Protein AF-A0A524PI05-F1 (afdb_monomer_lite)

pLDDT: mean 85.49, std 14.47, range [32.44, 98.88]

Structure (mmCIF, N/CA/C/O backbone):
data_AF-A0A524PI05-F1
#
_entry.id   AF-A0A524PI05-F1
#
loop_
_atom_site.group_PDB
_atom_site.id
_atom_site.type_symbol
_atom_site.label_atom_id
_atom_site.label_alt_id
_atom_site.label_comp_id
_atom_site.label_asym_id
_atom_site.label_entity_id
_atom_site.label_seq_id
_atom_site.pdbx_PDB_ins_code
_atom_site.Cartn_x
_atom_site.Cartn_y
_atom_site.Cartn_z
_atom_site.occupancy
_atom_site.B_iso_or_equiv
_atom_site.auth_seq_id
_atom_site.auth_comp_id
_atom_site.auth_asym_id
_atom_site.auth_atom_id
_atom_site.pdbx_PDB_model_num
ATOM 1 N N . MET A 1 1 ? 6.070 -2.371 4.273 1.00 50.12 1 MET A N 1
ATOM 2 C CA . MET A 1 1 ? 4.637 -2.627 4.504 1.00 50.12 1 MET A CA 1
ATOM 3 C C . MET A 1 1 ? 4.055 -1.307 4.942 1.00 50.12 1 MET A C 1
ATOM 5 O O . MET A 1 1 ? 4.577 -0.746 5.896 1.00 50.12 1 MET A O 1
ATOM 9 N N . GLU A 1 2 ? 3.115 -0.767 4.178 1.00 60.81 2 GLU A N 1
ATOM 10 C CA . GLU A 1 2 ? 2.420 0.457 4.579 1.00 60.81 2 GLU A CA 1
ATOM 11 C C . GLU A 1 2 ? 1.494 0.130 5.750 1.00 60.81 2 GLU A C 1
ATOM 13 O O . GLU A 1 2 ? 0.897 -0.950 5.799 1.00 60.81 2 GLU A O 1
ATOM 18 N N . HIS A 1 3 ? 1.434 1.023 6.730 1.00 80.81 3 HIS A N 1
ATOM 19 C CA . HIS A 1 3 ? 0.560 0.843 7.882 1.00 80.81 3 HIS A CA 1
ATOM 20 C C . HIS A 1 3 ? -0.864 1.190 7.448 1.00 80.81 3 HIS A C 1
ATOM 22 O O . HIS A 1 3 ? -1.139 2.334 7.127 1.00 80.81 3 HIS A O 1
ATOM 28 N N . GLN A 1 4 ? -1.770 0.217 7.375 1.00 87.75 4 GLN A N 1
ATOM 29 C CA . GLN A 1 4 ? -3.164 0.524 7.050 1.00 87.75 4 GLN A CA 1
ATOM 30 C C . GLN A 1 4 ? -3.921 0.934 8.312 1.00 87.75 4 GLN A C 1
ATOM 32 O O . GLN A 1 4 ? -3.864 0.239 9.332 1.00 87.75 4 GLN A O 1
ATOM 37 N N . ILE A 1 5 ? -4.659 2.030 8.205 1.00 93.00 5 ILE A N 1
ATOM 38 C CA . ILE A 1 5 ? -5.608 2.499 9.205 1.00 93.00 5 ILE A CA 1
ATOM 39 C C . ILE A 1 5 ? -6.964 2.570 8.516 1.00 93.00 5 ILE A C 1
ATOM 41 O O . ILE A 1 5 ? -7.071 3.163 7.445 1.00 93.00 5 ILE A O 1
ATOM 45 N N . ILE A 1 6 ? -7.988 1.962 9.110 1.00 95.44 6 ILE A N 1
ATOM 46 C CA . ILE A 1 6 ? -9.363 2.202 8.686 1.00 95.44 6 ILE A CA 1
ATOM 47 C C . ILE A 1 6 ? -9.918 3.327 9.554 1.00 95.44 6 ILE A C 1
ATOM 49 O O . ILE A 1 6 ? -10.059 3.172 10.771 1.00 95.44 6 ILE A O 1
ATOM 53 N N . LEU A 1 7 ? -10.180 4.464 8.920 1.00 96.19 7 LEU A N 1
ATOM 54 C CA . LEU A 1 7 ? -10.853 5.595 9.530 1.00 96.19 7 LEU A CA 1
ATOM 55 C C . LEU A 1 7 ? -12.364 5.375 9.375 1.00 96.19 7 LEU A C 1
ATOM 57 O O . LEU A 1 7 ? -12.874 5.265 8.260 1.00 96.19 7 LEU A O 1
ATOM 61 N N . LEU A 1 8 ? -13.055 5.223 10.503 1.00 95.38 8 LEU A N 1
ATOM 62 C CA . LEU A 1 8 ? -14.475 4.891 10.561 1.00 95.38 8 LEU A CA 1
ATOM 63 C C . LEU A 1 8 ? -15.313 6.137 10.897 1.00 95.38 8 LEU A C 1
ATOM 65 O O . LEU A 1 8 ? -14.883 6.951 11.717 1.00 95.38 8 LEU A O 1
ATOM 69 N N . PRO A 1 9 ? -16.531 6.267 10.343 1.00 93.00 9 PRO A N 1
ATOM 70 C CA . PRO A 1 9 ? -17.437 7.361 10.675 1.00 93.00 9 PRO A CA 1
ATOM 71 C C . PRO A 1 9 ? -17.746 7.445 12.172 1.00 93.00 9 PRO A C 1
ATOM 73 O O . PRO A 1 9 ? -17.959 6.426 12.835 1.00 93.00 9 PRO A O 1
ATOM 76 N N . ARG A 1 10 ? -17.864 8.675 12.691 1.00 86.06 10 ARG A N 1
ATOM 77 C CA . ARG A 1 10 ? -18.206 8.912 14.107 1.00 86.06 10 ARG A CA 1
ATOM 78 C C . ARG A 1 10 ? -19.642 8.470 14.424 1.00 86.06 10 ARG A C 1
ATOM 80 O O . ARG A 1 10 ? -19.927 7.886 15.471 1.00 86.06 10 ARG A O 1
ATOM 87 N N . LYS A 1 11 ? -20.579 8.717 13.503 1.00 84.06 11 LYS A N 1
ATOM 88 C CA . LYS A 1 11 ? -21.984 8.307 13.650 1.00 84.06 11 LYS A CA 1
ATOM 89 C C . LYS A 1 11 ? -22.136 6.805 13.395 1.00 84.06 11 LYS A C 1
ATOM 91 O O . LYS A 1 11 ? -21.772 6.315 12.332 1.00 84.06 11 LYS A O 1
ATOM 96 N N . GLY A 1 12 ? -22.732 6.090 14.352 1.00 80.81 12 GLY A N 1
ATOM 97 C CA . GLY A 1 12 ? -22.924 4.638 14.240 1.00 80.81 12 GLY A CA 1
ATOM 98 C C . GLY A 1 12 ? -21.610 3.853 14.292 1.00 80.81 12 GLY A C 1
ATOM 99 O O . GLY A 1 12 ? -21.540 2.755 13.757 1.00 80.81 12 GLY 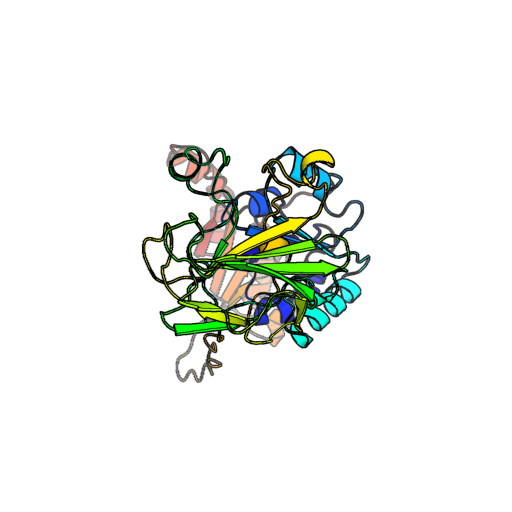A O 1
ATOM 100 N N . TYR A 1 13 ? -20.561 4.406 14.916 1.00 84.44 13 TYR A N 1
ATOM 101 C CA . TYR A 1 13 ? -19.197 3.857 14.933 1.00 84.44 13 TYR A CA 1
ATOM 102 C C . TYR A 1 13 ? -19.125 2.331 15.133 1.00 84.44 13 TYR A C 1
ATOM 104 O O . TYR A 1 13 ? -18.415 1.635 14.413 1.00 84.44 13 TYR A O 1
ATOM 112 N N . TRP A 1 14 ? -19.906 1.774 16.065 1.00 82.25 14 TRP A N 1
ATOM 113 C CA . TRP A 1 14 ? -19.884 0.334 16.348 1.00 82.25 14 TRP A CA 1
ATOM 114 C C . TRP A 1 14 ? -20.465 -0.545 15.237 1.00 82.25 14 TRP A C 1
ATOM 116 O O . TRP A 1 14 ? -20.073 -1.708 15.136 1.00 82.25 14 TRP A O 1
ATOM 126 N N . ASP A 1 15 ? -21.365 -0.020 14.407 1.00 84.69 15 ASP A N 1
ATOM 127 C CA . ASP A 1 15 ? -21.837 -0.714 13.207 1.00 84.69 15 ASP A CA 1
ATOM 128 C C . ASP A 1 15 ? -20.700 -0.826 12.184 1.00 84.69 15 ASP A C 1
ATOM 130 O O . ASP A 1 15 ? -20.438 -1.910 11.667 1.00 84.69 15 ASP A O 1
ATOM 134 N N . TRP A 1 16 ? -19.930 0.249 11.998 1.00 91.38 16 TRP A N 1
ATOM 135 C CA . TRP A 1 16 ? -18.745 0.275 11.133 1.00 91.38 16 TRP A CA 1
ATOM 136 C C . TRP A 1 16 ? -17.608 -0.620 11.641 1.00 91.38 16 TRP A C 1
ATOM 138 O O . TRP A 1 16 ? -16.957 -1.316 10.857 1.00 91.38 16 TRP A O 1
ATOM 148 N N . VAL A 1 17 ? -17.392 -0.667 12.961 1.00 85.62 17 VAL A N 1
ATOM 149 C CA . VAL A 1 17 ? -16.437 -1.602 13.581 1.00 85.62 17 VAL A CA 1
ATOM 150 C C . VAL A 1 17 ? -16.848 -3.048 13.300 1.00 85.62 17 VAL A C 1
ATOM 152 O O . VAL A 1 17 ? -16.004 -3.857 12.915 1.00 85.62 17 VAL A O 1
ATOM 155 N N . ARG A 1 18 ? -18.140 -3.383 13.452 1.00 85.12 18 ARG A N 1
ATOM 156 C CA . ARG A 1 18 ? -18.658 -4.724 13.134 1.00 85.12 18 ARG A CA 1
ATOM 157 C C . ARG A 1 18 ? -18.491 -5.061 11.655 1.00 85.12 18 ARG A C 1
ATOM 159 O O . ARG A 1 18 ? -17.994 -6.144 11.357 1.00 85.12 18 ARG A O 1
ATOM 166 N N . ALA A 1 19 ? -18.826 -4.127 10.766 1.00 90.88 19 ALA A N 1
ATOM 167 C CA . ALA A 1 19 ? -18.658 -4.272 9.322 1.00 90.88 19 ALA A CA 1
ATOM 168 C C . ALA A 1 19 ? -17.198 -4.538 8.912 1.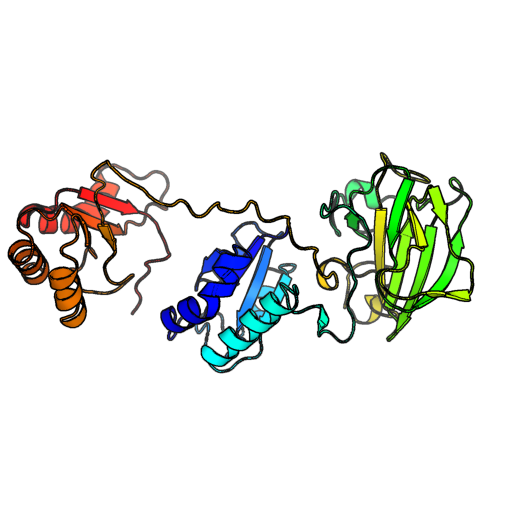00 90.88 19 ALA A C 1
ATOM 170 O O . ALA A 1 19 ? -16.939 -5.244 7.945 1.00 90.88 19 ALA A O 1
ATOM 171 N N . SER A 1 20 ? -16.230 -4.024 9.678 1.00 91.50 20 SER A N 1
ATOM 172 C CA . SER A 1 20 ? -14.798 -4.171 9.383 1.00 91.50 20 SER A CA 1
ATOM 173 C C . SER A 1 20 ? -14.167 -5.449 9.947 1.00 91.50 20 SER A C 1
ATOM 175 O O . SER A 1 20 ? -12.999 -5.722 9.670 1.00 91.50 20 SER A O 1
ATOM 177 N N . ARG A 1 21 ? -14.885 -6.220 10.775 1.00 83.88 21 ARG A N 1
ATOM 178 C CA . ARG A 1 21 ? -14.304 -7.258 11.644 1.00 83.88 21 ARG A CA 1
ATOM 179 C C . ARG A 1 21 ? -13.478 -8.300 10.892 1.00 83.88 21 ARG A C 1
ATOM 181 O O . ARG A 1 21 ? -12.327 -8.526 11.260 1.00 83.88 21 ARG A O 1
ATOM 188 N N . GLU A 1 22 ? -14.051 -8.947 9.881 1.00 82.62 22 GLU A N 1
ATOM 189 C CA . GLU A 1 22 ? -13.379 -10.050 9.176 1.00 82.62 22 GLU A CA 1
ATOM 190 C C . GLU A 1 22 ? -12.143 -9.552 8.420 1.00 82.62 22 GLU A C 1
ATOM 192 O O . GLU A 1 22 ? -11.066 -10.140 8.513 1.00 82.62 22 GLU A O 1
ATOM 197 N N . TYR A 1 23 ? -12.255 -8.390 7.778 1.00 87.69 23 TYR A N 1
ATOM 198 C CA . TYR A 1 23 ? -11.135 -7.720 7.127 1.00 87.69 23 TYR A CA 1
ATOM 199 C C . TYR A 1 23 ? -10.026 -7.342 8.120 1.00 87.69 23 TYR A C 1
ATOM 201 O O . TYR A 1 23 ? -8.842 -7.555 7.842 1.00 87.69 23 TYR A O 1
ATOM 209 N N . VAL A 1 24 ? -10.388 -6.828 9.304 1.00 84.75 24 VAL A N 1
ATOM 210 C CA . VAL A 1 24 ? -9.432 -6.504 10.374 1.00 84.75 24 VAL A CA 1
ATOM 211 C C . VAL A 1 24 ? -8.700 -7.758 10.845 1.00 84.75 24 VAL A C 1
ATOM 213 O O . VAL A 1 24 ? -7.475 -7.754 10.945 1.00 84.75 24 VAL A O 1
ATOM 216 N N . MET A 1 25 ? -9.426 -8.851 11.081 1.00 75.56 25 MET A N 1
ATOM 217 C CA . MET A 1 25 ? -8.842 -10.133 11.483 1.00 75.56 25 MET A CA 1
ATOM 218 C C . MET A 1 25 ? -7.927 -10.722 10.404 1.00 75.56 25 MET A C 1
ATOM 220 O O . MET A 1 25 ? -6.919 -11.347 10.731 1.00 75.56 25 MET A O 1
ATOM 224 N N . HIS A 1 26 ? -8.257 -10.509 9.129 1.00 78.00 26 HIS A N 1
ATOM 225 C CA . HIS A 1 26 ? -7.496 -11.039 8.006 1.00 78.00 26 HIS A CA 1
ATOM 226 C C . HIS A 1 26 ? -6.213 -10.235 7.717 1.00 78.00 26 HIS A C 1
ATOM 228 O O . HIS A 1 26 ? -5.138 -10.818 7.563 1.00 78.00 26 HIS A O 1
ATOM 234 N N . TYR A 1 27 ? -6.299 -8.900 7.656 1.00 76.12 27 TYR A N 1
ATOM 235 C CA . TYR A 1 27 ? -5.195 -8.024 7.230 1.00 76.12 27 TYR A CA 1
ATOM 236 C C . TYR A 1 27 ? -4.495 -7.255 8.363 1.00 76.12 27 TYR A C 1
ATOM 238 O O . TYR A 1 27 ? -3.456 -6.623 8.122 1.00 76.12 27 TYR A O 1
ATOM 246 N N . GLY A 1 28 ? -5.050 -7.278 9.576 1.00 78.19 28 GLY A N 1
ATOM 247 C CA . GLY A 1 28 ? -4.543 -6.583 10.762 1.00 78.19 28 GLY A CA 1
ATOM 248 C C . GLY A 1 28 ? -4.398 -5.051 10.684 1.00 78.19 28 GLY A C 1
ATOM 249 O O . GLY A 1 28 ? -3.439 -4.549 11.271 1.00 78.19 28 GLY A O 1
ATOM 250 N N . PRO A 1 29 ? -5.222 -4.279 9.941 1.00 85.50 29 PRO A N 1
ATOM 251 C CA . PRO A 1 29 ? -5.218 -2.819 10.045 1.00 85.50 29 PRO A CA 1
ATOM 252 C C . PRO A 1 29 ? -5.649 -2.342 11.441 1.00 85.50 29 PRO A C 1
ATOM 254 O O . PRO A 1 29 ? -6.402 -3.019 12.140 1.00 85.50 29 PRO A O 1
ATOM 257 N N . ASN A 1 30 ? -5.222 -1.134 11.808 1.00 87.88 30 ASN A N 1
ATOM 258 C CA . ASN A 1 30 ? -5.756 -0.442 12.982 1.00 87.88 30 ASN A CA 1
ATOM 259 C C . ASN A 1 30 ? -7.078 0.257 12.638 1.00 87.88 30 ASN A C 1
ATOM 261 O O . ASN A 1 30 ? -7.290 0.637 11.488 1.00 87.88 30 ASN A O 1
ATOM 265 N N . LEU A 1 31 ? -7.935 0.470 13.638 1.00 91.50 31 LEU A N 1
ATOM 266 C CA . LEU A 1 31 ? -9.178 1.236 13.512 1.00 91.50 31 LEU A CA 1
ATOM 267 C C . LEU A 1 31 ? -9.078 2.533 14.318 1.00 91.50 31 LEU A C 1
ATOM 269 O O . LEU A 1 31 ? -8.520 2.534 15.414 1.00 91.50 31 LEU A O 1
ATOM 273 N N . THR A 1 32 ? -9.645 3.617 13.801 1.00 91.44 32 THR A N 1
ATOM 274 C CA . THR A 1 32 ? -9.897 4.845 14.567 1.00 91.44 32 THR A CA 1
ATOM 275 C C . THR A 1 32 ? -11.075 5.602 13.959 1.00 91.44 32 THR A C 1
ATOM 277 O O . THR A 1 32 ? -11.396 5.402 12.794 1.00 91.44 32 THR A O 1
ATOM 280 N N . GLN A 1 33 ? -11.718 6.472 14.732 1.00 91.94 33 GLN A N 1
ATOM 281 C CA . GLN A 1 33 ? -12.693 7.454 14.232 1.00 91.94 33 GLN A CA 1
ATOM 282 C C . GLN A 1 33 ? -12.129 8.880 14.173 1.00 91.94 33 GLN A C 1
ATOM 284 O O . GLN A 1 33 ? -12.838 9.801 13.781 1.00 91.94 33 GLN A O 1
ATOM 289 N N . ASP A 1 34 ? -10.878 9.064 14.607 1.00 90.88 34 ASP A N 1
ATOM 290 C CA . ASP A 1 34 ? -10.208 10.360 14.686 1.00 90.88 34 ASP A CA 1
ATOM 291 C C . ASP A 1 34 ? -9.238 10.544 13.502 1.00 90.88 34 ASP A C 1
ATOM 293 O O . ASP A 1 34 ? -8.193 9.871 13.455 1.00 90.88 34 ASP A O 1
ATOM 297 N N . PRO A 1 35 ? -9.537 11.462 12.562 1.00 91.88 35 PRO A N 1
ATOM 298 C CA . PRO A 1 35 ? -8.653 11.792 11.447 1.00 91.88 35 PRO A CA 1
ATOM 299 C C . PRO A 1 35 ? -7.262 12.257 11.884 1.00 91.88 35 PRO A C 1
ATOM 301 O O . PRO A 1 35 ? -6.274 11.919 11.230 1.00 91.88 35 PRO A O 1
ATOM 304 N N . GLY A 1 36 ? -7.145 12.955 13.020 1.00 88.88 36 GLY A N 1
ATOM 305 C CA . GLY A 1 36 ? -5.858 13.419 13.545 1.00 88.88 36 GLY A CA 1
ATOM 306 C C . GLY A 1 36 ? -4.966 12.283 14.058 1.00 88.88 36 GLY A C 1
ATOM 307 O O . GLY A 1 36 ? -3.738 12.331 13.958 1.00 88.88 36 GLY A O 1
ATOM 308 N N . THR A 1 37 ? -5.552 11.227 14.617 1.00 86.25 37 THR A N 1
ATOM 309 C CA . THR A 1 37 ? -4.828 9.999 14.977 1.00 86.25 37 THR A CA 1
ATOM 310 C C . THR A 1 37 ? -4.429 9.228 13.724 1.00 86.25 37 THR A C 1
ATOM 312 O O . THR A 1 37 ? -3.276 8.801 13.612 1.00 86.25 37 THR A O 1
ATOM 315 N N . ALA A 1 38 ? -5.346 9.097 12.761 1.00 88.38 38 ALA A N 1
ATOM 316 C CA . ALA A 1 38 ? -5.073 8.458 11.477 1.00 88.38 38 ALA A CA 1
ATOM 317 C C . ALA A 1 38 ? -3.914 9.148 10.728 1.00 88.38 38 ALA A C 1
ATOM 319 O O . ALA A 1 38 ? -3.029 8.482 10.184 1.00 88.38 38 ALA A O 1
ATOM 320 N N . SER A 1 39 ? -3.852 10.482 10.769 1.00 84.50 39 SER A N 1
ATOM 321 C CA . SER A 1 39 ? -2.816 11.253 10.081 1.00 84.50 39 SER A CA 1
ATOM 322 C C . SER A 1 39 ? -1.431 11.172 10.723 1.00 84.50 39 SER A C 1
ATOM 324 O O . SER A 1 39 ? -0.430 11.269 10.015 1.00 84.50 39 SER A O 1
ATOM 326 N N . ARG A 1 40 ? -1.344 10.971 12.044 1.00 83.88 40 ARG A N 1
ATOM 327 C CA . ARG A 1 40 ? -0.068 10.939 12.786 1.00 83.88 40 ARG A CA 1
ATOM 328 C C . ARG A 1 40 ? 0.516 9.538 12.929 1.00 83.88 40 ARG A C 1
ATOM 330 O O . ARG A 1 40 ? 1.738 9.382 12.972 1.00 83.88 40 ARG A O 1
ATOM 337 N N . TYR A 1 41 ? -0.328 8.513 13.020 1.00 74.44 41 TYR A N 1
ATOM 338 C CA . TYR A 1 41 ? 0.140 7.157 13.274 1.00 74.44 41 TYR A CA 1
ATOM 339 C C . TYR A 1 41 ? 0.927 6.606 12.078 1.00 74.44 41 TYR A C 1
ATOM 341 O O . TYR A 1 41 ? 0.376 6.359 11.009 1.00 74.44 41 TYR A O 1
ATOM 349 N N . MET A 1 42 ? 2.228 6.379 12.287 1.00 67.56 42 MET A N 1
ATOM 350 C CA . MET A 1 42 ? 3.159 5.850 11.279 1.00 67.56 42 MET A CA 1
ATOM 351 C C . MET A 1 42 ? 3.262 6.718 10.012 1.00 67.56 42 MET A C 1
ATOM 353 O O . MET A 1 42 ? 3.564 6.219 8.923 1.00 67.56 42 MET A O 1
ATOM 357 N N . ALA A 1 43 ? 3.044 8.026 10.168 1.00 68.38 43 ALA A N 1
ATOM 358 C CA . ALA A 1 43 ? 3.168 9.006 9.101 1.00 68.38 43 ALA A CA 1
ATOM 359 C C . ALA A 1 43 ? 4.585 9.092 8.513 1.00 68.38 43 ALA A C 1
ATOM 361 O O . ALA A 1 43 ? 5.558 8.939 9.256 1.00 68.38 43 ALA A O 1
ATOM 362 N N . PRO A 1 44 ? 4.742 9.359 7.199 1.00 65.00 44 PRO A N 1
ATOM 363 C CA . PRO A 1 44 ? 3.725 9.418 6.134 1.00 65.00 44 PRO A CA 1
ATOM 364 C C . PRO A 1 44 ? 3.525 8.055 5.433 1.00 65.00 44 PRO A C 1
ATOM 366 O O . PRO A 1 44 ? 3.162 7.980 4.265 1.00 65.00 44 PRO A O 1
ATOM 369 N N . ALA A 1 45 ? 3.879 6.950 6.094 1.00 68.12 45 ALA A N 1
ATOM 370 C CA . ALA A 1 45 ? 3.942 5.622 5.488 1.00 68.12 45 ALA A CA 1
ATOM 371 C C . ALA A 1 45 ? 2.623 4.837 5.579 1.00 68.12 45 ALA A C 1
ATOM 373 O O . ALA A 1 45 ? 2.633 3.615 5.378 1.00 68.12 45 ALA A O 1
ATOM 374 N N . GLN A 1 46 ? 1.531 5.497 5.953 1.00 82.06 46 GLN A N 1
ATOM 375 C CA . GLN A 1 46 ? 0.238 4.880 6.180 1.00 82.06 46 GLN A CA 1
ATOM 376 C C . GLN A 1 46 ? -0.704 5.015 4.980 1.00 82.06 46 GLN A C 1
ATOM 378 O O . GLN A 1 46 ? -0.594 5.935 4.172 1.00 82.06 46 GLN A O 1
ATOM 383 N N . VAL A 1 47 ? -1.654 4.085 4.900 1.00 87.00 47 VAL A N 1
ATOM 384 C CA . VAL A 1 47 ? -2.806 4.154 3.995 1.00 87.00 47 VAL A CA 1
ATOM 385 C C . VAL A 1 47 ? -4.055 4.316 4.837 1.00 87.00 47 VAL A C 1
ATOM 387 O O . VAL A 1 47 ? -4.295 3.490 5.722 1.00 87.00 47 VAL A O 1
ATOM 390 N N . ILE A 1 48 ? -4.839 5.352 4.555 1.00 92.50 48 ILE A N 1
ATOM 391 C CA . ILE A 1 48 ? -6.111 5.597 5.232 1.00 92.50 48 ILE A CA 1
ATOM 392 C C . ILE A 1 48 ? -7.237 5.063 4.356 1.00 92.50 48 ILE A C 1
ATOM 394 O O . ILE A 1 48 ? -7.534 5.632 3.308 1.00 92.50 48 ILE A O 1
ATOM 398 N N . THR A 1 49 ? -7.850 3.966 4.789 1.00 94.38 49 THR A N 1
ATOM 399 C CA . THR A 1 49 ? -9.065 3.416 4.179 1.00 94.38 49 THR A CA 1
ATOM 400 C C . THR A 1 49 ? -10.276 3.975 4.909 1.00 94.38 49 THR A C 1
ATOM 402 O O . THR A 1 49 ? -10.317 3.924 6.134 1.00 94.38 49 THR A O 1
ATOM 405 N N . PHE A 1 50 ? -11.265 4.502 4.199 1.00 95.44 50 PHE A N 1
ATOM 406 C CA . PHE A 1 50 ? -12.460 5.066 4.833 1.00 95.44 50 PHE A CA 1
ATOM 407 C C . PHE A 1 50 ? -13.664 5.003 3.898 1.00 95.44 50 PHE A C 1
ATOM 409 O O . PHE A 1 50 ? -13.495 5.073 2.679 1.00 95.44 50 PHE A O 1
ATOM 416 N N . PRO A 1 51 ? -14.885 4.884 4.438 1.00 95.06 51 PRO A N 1
ATOM 417 C CA . PRO A 1 51 ? -16.087 5.035 3.640 1.00 95.06 51 PRO A CA 1
ATOM 418 C C . PRO A 1 51 ? -16.323 6.515 3.295 1.00 95.06 51 PRO A C 1
ATOM 420 O O . PRO A 1 51 ? -16.222 7.392 4.157 1.00 95.06 51 PRO A O 1
ATOM 423 N N . VAL A 1 52 ? -16.648 6.792 2.035 1.00 91.75 52 VAL A N 1
ATOM 424 C CA . VAL A 1 52 ? -16.962 8.136 1.534 1.00 91.75 52 VAL A CA 1
ATOM 425 C C . VAL A 1 52 ? -18.424 8.439 1.829 1.00 91.75 52 VAL A C 1
ATOM 427 O O . VAL A 1 52 ? -19.323 7.967 1.136 1.00 91.75 52 VAL A O 1
ATOM 430 N N . LEU A 1 53 ? -18.650 9.225 2.879 1.00 89.69 53 LEU A N 1
ATOM 431 C CA . LEU A 1 53 ? -19.973 9.525 3.420 1.00 89.69 53 LEU A CA 1
ATOM 432 C C . LEU A 1 53 ? -20.087 11.004 3.795 1.00 89.69 53 LEU A C 1
ATOM 434 O O . LEU A 1 53 ? -19.313 11.477 4.635 1.00 89.69 53 LEU A O 1
ATOM 438 N N . PRO A 1 54 ? -21.089 11.728 3.266 1.00 86.06 54 PRO A N 1
ATOM 439 C CA . PRO A 1 54 ? -21.355 13.097 3.682 1.00 86.06 54 PRO A CA 1
ATOM 440 C C . PRO A 1 54 ? -21.601 13.190 5.192 1.00 86.06 54 PRO A C 1
ATOM 442 O O . PRO A 1 54 ? -22.437 12.474 5.746 1.00 86.06 54 PRO A O 1
ATOM 445 N N . GLY A 1 55 ? -20.875 14.084 5.865 1.00 85.06 55 GLY A N 1
ATOM 446 C CA . GLY A 1 55 ? -21.027 14.317 7.303 1.00 85.06 55 GLY A CA 1
ATOM 447 C C . GLY A 1 55 ? -20.527 13.180 8.203 1.00 85.06 55 GLY A C 1
ATOM 448 O O . GLY A 1 55 ? -20.823 13.193 9.397 1.00 85.06 55 GLY A O 1
ATOM 449 N N . ALA A 1 56 ? -19.768 12.211 7.675 1.00 87.94 56 ALA A N 1
ATOM 450 C CA . ALA A 1 56 ? -19.108 11.195 8.502 1.00 87.94 56 ALA A CA 1
ATOM 451 C C . ALA A 1 56 ? -18.094 11.798 9.491 1.00 87.94 56 ALA A C 1
ATOM 453 O O . ALA A 1 56 ? -17.914 11.256 10.587 1.00 87.94 56 ALA A O 1
ATOM 454 N N . TYR A 1 57 ? -17.496 12.931 9.107 1.00 91.00 57 TYR A N 1
ATOM 455 C CA . TYR A 1 57 ? -16.466 13.674 9.835 1.00 91.00 57 TYR A CA 1
ATOM 456 C C . TYR A 1 57 ? -16.870 15.160 9.900 1.00 91.00 57 TYR A C 1
ATOM 458 O O . TYR A 1 57 ? -16.451 15.962 9.070 1.00 91.00 57 TYR A O 1
ATOM 466 N N . PRO A 1 58 ? -17.791 15.537 10.805 1.00 86.06 58 PRO A N 1
ATOM 467 C CA . PRO A 1 58 ? -18.426 16.858 10.781 1.00 86.06 58 PRO A CA 1
ATOM 468 C C . PRO A 1 58 ? -17.472 18.020 11.090 1.00 86.06 58 PRO A C 1
ATOM 470 O O . PRO A 1 58 ? -17.765 19.147 10.702 1.00 86.06 58 PRO A O 1
ATOM 473 N N . GLU A 1 59 ? -16.360 17.768 11.783 1.00 88.94 59 GLU A N 1
ATOM 474 C CA . GLU A 1 59 ? -15.356 18.792 12.107 1.00 88.94 59 GLU A CA 1
ATOM 475 C C . GLU A 1 59 ? -14.384 19.025 10.945 1.00 88.94 59 GLU A C 1
ATOM 477 O O . GLU A 1 59 ? -13.931 20.146 10.728 1.00 88.94 59 GLU A O 1
ATOM 482 N N . GLU A 1 60 ? -14.084 17.972 10.189 1.00 92.00 60 GLU A N 1
ATOM 483 C CA . GLU A 1 60 ? -13.138 17.977 9.076 1.00 92.00 60 GLU A CA 1
ATOM 484 C C . GLU A 1 60 ? -13.811 18.296 7.733 1.00 92.00 60 GLU A C 1
ATOM 486 O O . GLU A 1 60 ? -13.150 18.761 6.807 1.00 92.00 60 GLU A O 1
ATOM 491 N N . GLY A 1 61 ? -15.130 18.105 7.633 1.00 90.38 61 GLY A N 1
ATOM 492 C CA . GLY A 1 61 ? -15.901 18.348 6.418 1.00 90.38 61 GLY A CA 1
ATOM 493 C C . GLY A 1 61 ? -15.710 17.232 5.392 1.00 90.38 61 GLY A C 1
ATOM 494 O O . GLY A 1 61 ? -16.001 16.067 5.674 1.00 90.38 61 GLY A O 1
ATOM 495 N N . ASP A 1 62 ? -15.266 17.593 4.185 1.00 91.31 62 ASP A N 1
ATOM 496 C CA . ASP A 1 62 ? -14.827 16.601 3.204 1.00 91.31 62 ASP A CA 1
ATOM 497 C C . ASP A 1 62 ? -13.468 16.046 3.635 1.00 91.31 62 ASP A C 1
ATOM 499 O O . ASP A 1 62 ? -12.463 16.758 3.702 1.00 91.31 62 ASP A O 1
ATOM 503 N N . ILE A 1 63 ? -13.455 14.762 3.981 1.00 92.62 63 ILE A N 1
ATOM 504 C CA . ILE A 1 63 ? -12.287 14.141 4.591 1.00 92.62 63 ILE A CA 1
ATOM 505 C C . ILE A 1 63 ? -11.121 13.998 3.609 1.00 92.62 63 ILE A C 1
ATOM 507 O O . ILE A 1 63 ? -9.965 14.056 4.030 1.00 92.62 63 ILE A O 1
ATOM 511 N N . GLU A 1 64 ? -11.397 13.840 2.312 1.00 89.69 64 GLU A N 1
ATOM 512 C CA . GLU A 1 64 ? -10.357 13.750 1.289 1.00 89.69 64 GLU A CA 1
ATOM 513 C C . GLU A 1 64 ? -9.660 15.094 1.132 1.00 89.69 64 GLU A C 1
ATOM 515 O O . GLU A 1 64 ? -8.431 15.159 1.237 1.00 89.69 64 GLU A O 1
ATOM 520 N N . ASP A 1 65 ? -10.440 16.162 0.973 1.00 87.94 65 ASP A N 1
ATOM 521 C CA . ASP A 1 65 ? -9.918 17.525 0.889 1.00 87.94 65 ASP A CA 1
ATOM 522 C C . ASP A 1 65 ? -9.146 17.896 2.161 1.00 87.94 65 ASP A C 1
ATOM 524 O O . ASP A 1 65 ? -8.052 18.466 2.090 1.00 87.94 65 ASP A O 1
ATOM 528 N N . TRP A 1 66 ? -9.667 17.520 3.333 1.00 93.19 66 TRP A N 1
ATOM 529 C CA . TRP A 1 66 ? -9.005 17.766 4.609 1.00 93.19 66 TRP A CA 1
ATOM 530 C C . TRP A 1 66 ? -7.627 17.096 4.683 1.00 93.19 66 TRP A C 1
ATOM 532 O O . TRP A 1 66 ? -6.647 17.752 5.052 1.00 93.19 66 TRP A O 1
ATOM 542 N N . PHE A 1 67 ? -7.511 15.820 4.295 1.00 89.62 67 PHE A N 1
ATOM 543 C CA . PHE A 1 67 ? -6.218 15.129 4.262 1.00 89.62 67 PHE A CA 1
ATOM 544 C C . PHE A 1 67 ? -5.270 15.735 3.227 1.00 89.62 67 PHE A C 1
ATOM 546 O O . PHE A 1 67 ? -4.087 15.903 3.522 1.00 89.62 67 PHE A O 1
ATOM 553 N N . GLN A 1 68 ? -5.764 16.093 2.041 1.00 82.38 68 GLN A N 1
ATOM 554 C CA . GLN A 1 68 ? -4.941 16.709 0.998 1.00 82.38 68 GLN A CA 1
ATOM 555 C C . GLN A 1 68 ? -4.357 18.055 1.446 1.00 82.38 68 GLN A C 1
ATOM 557 O O . GLN A 1 68 ? -3.186 18.331 1.184 1.00 82.38 68 GLN A O 1
ATOM 562 N N . GLN A 1 69 ? -5.145 18.872 2.150 1.00 83.56 69 GLN A N 1
ATOM 563 C CA . GLN A 1 69 ? -4.723 20.189 2.630 1.00 83.56 69 GLN A CA 1
ATOM 564 C C . GLN A 1 69 ? -3.781 20.104 3.837 1.00 83.56 69 GLN A C 1
ATOM 566 O O . GLN A 1 69 ? -2.763 20.795 3.876 1.00 83.56 69 GLN A O 1
ATOM 571 N N . ASN A 1 70 ? -4.107 19.267 4.827 1.00 86.50 70 ASN A N 1
ATOM 572 C CA . ASN A 1 70 ? -3.405 19.248 6.116 1.00 86.50 70 ASN A CA 1
ATOM 573 C C . ASN A 1 70 ? -2.245 18.246 6.158 1.00 86.50 70 ASN A C 1
ATOM 575 O O . ASN A 1 70 ? -1.285 18.429 6.909 1.00 86.50 70 ASN A O 1
ATOM 579 N N . HIS A 1 71 ? -2.316 17.184 5.357 1.00 83.00 71 HIS A N 1
ATOM 580 C CA . HIS A 1 71 ? -1.353 16.086 5.363 1.00 83.00 71 HIS A CA 1
ATOM 581 C C . HIS A 1 71 ? -1.019 15.613 3.935 1.00 83.00 71 HIS A C 1
ATOM 583 O O . HIS A 1 71 ? -1.227 14.440 3.597 1.00 83.00 71 HIS A O 1
ATOM 589 N N . PRO A 1 72 ? -0.474 16.509 3.087 1.00 69.81 72 PRO A N 1
ATOM 590 C CA . PRO A 1 72 ? -0.172 16.188 1.699 1.00 69.81 72 PRO A CA 1
ATOM 591 C C . PRO A 1 72 ? 0.803 15.008 1.613 1.00 69.81 72 PRO A C 1
ATOM 593 O O . PRO A 1 72 ? 1.838 14.976 2.281 1.00 69.81 72 PRO A O 1
ATOM 596 N N . GLY A 1 73 ? 0.466 14.029 0.774 1.00 66.69 73 GLY A N 1
ATOM 597 C CA . GLY A 1 73 ? 1.267 12.822 0.560 1.00 66.69 73 GLY A CA 1
ATOM 598 C C . GLY A 1 73 ? 0.839 11.600 1.376 1.00 66.69 73 GLY A C 1
ATOM 599 O O . GLY A 1 73 ? 1.355 10.515 1.113 1.00 66.69 73 GLY A O 1
ATOM 600 N N . ILE A 1 74 ? -0.118 11.722 2.308 1.00 78.50 74 ILE A N 1
ATOM 601 C CA . ILE A 1 74 ? -0.786 10.539 2.870 1.00 78.50 74 ILE A CA 1
ATOM 602 C C . ILE A 1 74 ? -1.574 9.840 1.763 1.00 78.50 74 ILE A C 1
ATOM 604 O O . ILE A 1 74 ? -2.307 10.468 0.997 1.00 78.50 74 ILE A O 1
ATOM 608 N N . ARG A 1 75 ? -1.445 8.514 1.691 1.00 81.75 75 ARG A N 1
ATOM 609 C CA . ARG A 1 75 ? -2.201 7.711 0.737 1.00 81.75 75 ARG A CA 1
ATOM 610 C C . ARG A 1 75 ? -3.615 7.466 1.254 1.00 81.75 75 ARG A C 1
ATOM 612 O O . ARG A 1 75 ? -3.804 6.919 2.340 1.00 81.75 75 ARG A O 1
ATOM 619 N N . LEU A 1 76 ? -4.594 7.801 0.426 1.00 86.94 76 LEU A N 1
ATOM 620 C CA . LEU A 1 76 ? -6.010 7.577 0.693 1.00 86.94 76 LEU A CA 1
ATOM 621 C C . LEU A 1 76 ? -6.532 6.376 -0.114 1.00 86.94 76 LEU A C 1
ATOM 623 O O . LEU A 1 76 ? -6.117 6.134 -1.251 1.00 86.94 76 LEU A O 1
ATOM 627 N N . ASP A 1 77 ? -7.426 5.609 0.501 1.00 90.00 77 ASP A N 1
ATOM 628 C CA . ASP A 1 77 ? -8.159 4.477 -0.071 1.00 90.00 77 ASP A CA 1
ATOM 629 C C . ASP A 1 77 ? -9.663 4.650 0.226 1.00 90.00 77 ASP A C 1
ATOM 631 O O . ASP A 1 77 ? -10.207 3.992 1.120 1.00 90.00 77 ASP A O 1
ATOM 635 N N . PRO A 1 78 ? -10.327 5.594 -0.466 1.00 92.00 78 PRO A N 1
ATOM 636 C CA . PRO A 1 78 ? -11.750 5.842 -0.290 1.00 92.00 78 PRO A CA 1
ATOM 637 C C . PRO A 1 78 ? -12.593 4.652 -0.761 1.00 92.00 78 PRO A C 1
ATOM 639 O O . PRO A 1 78 ? -12.306 4.018 -1.780 1.00 92.00 78 PRO A O 1
ATOM 642 N N . ILE A 1 79 ? -13.675 4.378 -0.035 1.00 92.69 79 ILE A N 1
ATOM 643 C CA . ILE A 1 79 ? -14.662 3.345 -0.347 1.00 92.69 79 ILE A CA 1
ATOM 644 C C . ILE A 1 79 ? -16.039 3.997 -0.498 1.00 92.69 79 ILE A C 1
ATOM 646 O O . ILE A 1 79 ? -16.619 4.465 0.475 1.00 92.69 79 ILE A O 1
ATOM 650 N N . ALA A 1 80 ? -16.577 4.035 -1.716 1.00 90.75 80 ALA A N 1
ATOM 651 C CA . ALA A 1 80 ? -17.871 4.661 -1.991 1.00 90.75 80 ALA A CA 1
ATOM 652 C C . ALA A 1 80 ? -19.036 3.771 -1.522 1.00 90.75 80 ALA A C 1
ATOM 654 O O . ALA A 1 80 ? -19.475 2.889 -2.258 1.00 90.75 80 ALA A O 1
ATOM 655 N N . VAL A 1 81 ? -19.519 3.998 -0.298 1.00 91.81 81 VAL A N 1
ATOM 656 C CA . VAL A 1 81 ? -20.626 3.255 0.333 1.00 91.81 81 VAL A CA 1
ATOM 657 C C . VAL A 1 81 ? -21.476 4.179 1.202 1.00 91.81 81 VAL A C 1
ATOM 659 O O . VAL A 1 81 ? -20.962 5.121 1.797 1.00 91.81 81 VAL A O 1
ATOM 662 N N . GLY A 1 82 ? -22.775 3.900 1.294 1.00 90.44 82 GLY A N 1
ATOM 663 C CA . GLY A 1 82 ? -23.741 4.648 2.099 1.00 90.44 82 GLY A CA 1
ATOM 664 C C . GLY A 1 82 ? -24.052 4.012 3.457 1.00 90.44 82 GLY A C 1
ATOM 665 O O . GLY A 1 82 ? -24.506 4.703 4.371 1.00 90.44 82 GLY A O 1
ATOM 666 N N . LEU A 1 83 ? -23.820 2.705 3.599 1.00 94.31 83 LEU A N 1
ATOM 667 C CA . LEU A 1 83 ? -24.232 1.922 4.766 1.00 94.31 83 LEU A CA 1
ATOM 668 C C . LEU A 1 83 ? -23.120 0.979 5.266 1.00 94.31 83 LEU A C 1
ATOM 670 O O . LEU A 1 83 ? -22.293 0.531 4.465 1.00 94.31 83 LEU A O 1
ATOM 674 N N . PRO A 1 84 ? -23.100 0.624 6.568 1.00 94.56 84 PRO A N 1
ATOM 675 C CA . PRO A 1 84 ? -22.150 -0.350 7.109 1.00 94.56 84 PRO A CA 1
ATOM 676 C C . PRO A 1 84 ? -22.186 -1.709 6.394 1.00 94.56 84 PRO A C 1
ATOM 678 O O . PRO A 1 84 ? -21.141 -2.326 6.212 1.00 94.56 84 PRO A O 1
ATOM 681 N N . GLU A 1 85 ? -23.356 -2.175 5.952 1.00 95.75 85 GLU A N 1
ATOM 682 C CA . GLU A 1 85 ? -23.508 -3.456 5.251 1.00 95.75 85 GLU A CA 1
ATOM 683 C C . GLU A 1 85 ? -22.834 -3.440 3.871 1.00 95.75 85 GLU A C 1
ATOM 685 O O . GLU A 1 85 ? -22.224 -4.424 3.456 1.00 95.75 85 GLU A O 1
ATOM 690 N N . GLU A 1 86 ? -22.899 -2.307 3.169 1.00 96.56 86 GLU A N 1
ATOM 691 C CA . GLU A 1 86 ? -22.220 -2.115 1.884 1.00 96.56 86 GLU A CA 1
ATOM 692 C C . GLU A 1 86 ? -20.699 -2.065 2.073 1.00 96.56 86 GLU A C 1
ATOM 694 O O . GLU A 1 86 ? -19.951 -2.652 1.291 1.00 96.56 86 GLU A O 1
ATOM 699 N N . PHE A 1 87 ? -20.237 -1.421 3.150 1.00 96.31 87 PHE A N 1
ATOM 700 C CA . PHE A 1 87 ? -18.825 -1.408 3.530 1.00 96.31 87 PHE A CA 1
ATOM 701 C C . PHE A 1 87 ? -18.310 -2.805 3.852 1.00 96.31 87 PHE A C 1
ATOM 703 O O . PHE A 1 87 ? -17.245 -3.190 3.377 1.00 96.31 87 PHE A O 1
ATOM 710 N N . GLN A 1 88 ? -19.083 -3.579 4.617 1.00 96.75 88 GLN A N 1
ATOM 711 C CA . GLN A 1 88 ? -18.761 -4.968 4.916 1.00 96.75 88 GLN A CA 1
ATOM 712 C C . GLN A 1 88 ? -18.638 -5.788 3.633 1.00 96.75 88 GLN A C 1
ATOM 714 O O . GLN A 1 88 ? -17.615 -6.434 3.430 1.00 96.75 88 GLN A O 1
ATOM 719 N N . ALA A 1 89 ? -19.636 -5.722 2.746 1.00 96.25 89 ALA A N 1
ATOM 720 C CA . ALA A 1 89 ? -19.622 -6.460 1.486 1.00 96.25 89 ALA A CA 1
ATOM 721 C C . ALA A 1 89 ? -18.390 -6.121 0.631 1.00 96.25 89 ALA A C 1
ATOM 723 O O . ALA A 1 89 ? -17.754 -7.005 0.058 1.00 96.25 89 ALA A O 1
ATOM 724 N N . GLU A 1 90 ? -18.019 -4.845 0.575 1.00 94.94 90 GLU A N 1
ATOM 725 C CA . GLU A 1 90 ? -16.831 -4.382 -0.133 1.00 94.94 90 GLU A CA 1
ATOM 726 C C 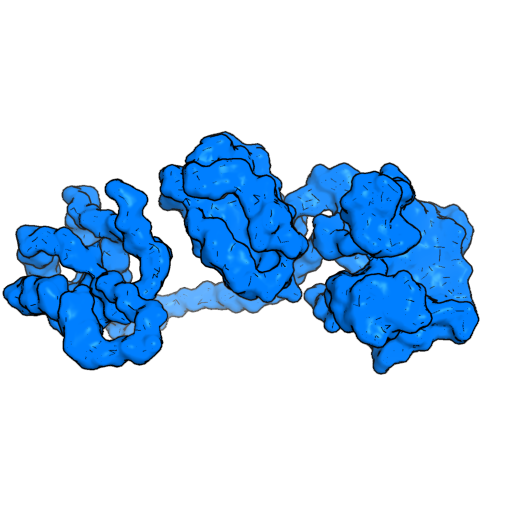. GLU A 1 90 ? -15.526 -4.906 0.490 1.00 94.94 90 GLU A C 1
ATOM 728 O O . GLU A 1 90 ? -14.635 -5.374 -0.224 1.00 94.94 90 GLU A O 1
ATOM 733 N N . LEU A 1 91 ? -15.405 -4.876 1.817 1.00 94.81 91 LEU A N 1
ATOM 734 C CA . LEU A 1 91 ? -14.244 -5.417 2.519 1.00 94.81 91 LEU A CA 1
ATOM 735 C C . LEU A 1 91 ? -14.149 -6.948 2.392 1.00 94.81 91 LEU A C 1
ATOM 737 O O . LEU A 1 91 ? -13.056 -7.475 2.171 1.00 94.81 91 LEU A O 1
ATOM 741 N N . ASP A 1 92 ? -15.273 -7.661 2.456 1.00 94.19 92 ASP A N 1
ATOM 742 C CA . ASP A 1 92 ? -15.343 -9.113 2.264 1.00 94.19 92 ASP A CA 1
ATOM 743 C C . ASP A 1 92 ? -14.914 -9.505 0.843 1.00 94.19 92 ASP A C 1
ATOM 745 O O . ASP A 1 92 ? -14.148 -10.454 0.655 1.00 94.19 92 ASP A O 1
ATOM 749 N N . LEU A 1 93 ? -15.329 -8.733 -0.169 1.00 92.69 93 LEU A N 1
ATOM 750 C CA . LEU A 1 93 ? -14.873 -8.910 -1.549 1.00 92.69 93 LEU A CA 1
ATOM 751 C C . LEU A 1 93 ? -13.356 -8.729 -1.676 1.00 92.69 93 LEU A C 1
ATOM 753 O O . LEU A 1 93 ? -12.700 -9.531 -2.346 1.00 92.69 93 LEU A O 1
ATOM 757 N N . ARG A 1 94 ? -12.779 -7.715 -1.017 1.00 90.88 94 ARG A N 1
ATOM 758 C CA . ARG A 1 94 ? -11.322 -7.489 -1.000 1.00 90.88 94 ARG A CA 1
ATOM 759 C C . ARG A 1 94 ? -10.569 -8.664 -0.381 1.00 90.88 94 ARG A C 1
ATOM 761 O O . ARG A 1 94 ? -9.551 -9.075 -0.935 1.00 90.88 94 ARG A O 1
ATOM 768 N N . VAL A 1 95 ? -11.080 -9.235 0.713 1.00 87.19 95 VAL A N 1
ATOM 769 C CA . VAL A 1 95 ? -10.519 -10.453 1.324 1.00 87.19 95 VAL A CA 1
ATOM 770 C C . VAL A 1 95 ? -10.610 -11.631 0.354 1.00 87.19 95 VAL A C 1
ATOM 772 O O . VAL A 1 95 ? -9.598 -12.268 0.068 1.00 87.19 95 VAL A O 1
ATOM 775 N N . ALA A 1 96 ? -11.792 -11.896 -0.206 1.00 88.88 96 ALA A N 1
ATOM 776 C CA . ALA A 1 96 ? -12.020 -13.030 -1.103 1.00 88.88 96 ALA A CA 1
ATOM 777 C C . ALA A 1 96 ? -11.139 -12.990 -2.363 1.00 88.88 96 ALA A C 1
ATOM 779 O O . ALA A 1 96 ? -10.756 -14.030 -2.896 1.00 88.88 96 ALA A O 1
ATOM 780 N N . GLN A 1 97 ? -10.808 -11.790 -2.840 1.00 86.50 97 GLN A N 1
ATOM 781 C CA . GLN A 1 97 ? -9.996 -11.588 -4.037 1.00 86.50 97 GLN A CA 1
ATOM 782 C C . GLN A 1 97 ? -8.508 -11.386 -3.747 1.00 86.50 97 GLN A C 1
ATOM 784 O O . GLN A 1 97 ? -7.755 -11.154 -4.698 1.00 86.50 97 GLN A O 1
ATOM 789 N N . ALA A 1 98 ? -8.061 -11.458 -2.489 1.00 81.19 98 ALA A N 1
ATOM 790 C CA . ALA A 1 98 ? -6.701 -11.089 -2.095 1.00 81.19 98 ALA A CA 1
ATOM 791 C C . ALA A 1 98 ? -6.303 -9.707 -2.663 1.00 81.19 98 ALA A C 1
ATOM 793 O O . ALA A 1 98 ? -5.279 -9.553 -3.337 1.00 81.19 98 ALA A O 1
ATOM 794 N N . ASP A 1 99 ? -7.185 -8.719 -2.489 1.00 84.75 99 ASP A N 1
ATOM 795 C CA . ASP A 1 99 ? -7.095 -7.371 -3.055 1.00 84.75 99 ASP A CA 1
ATOM 796 C C . ASP A 1 99 ? -7.265 -6.315 -1.962 1.00 84.75 99 ASP A C 1
ATOM 798 O O . ASP A 1 99 ? -8.249 -5.577 -1.911 1.00 84.75 99 ASP A O 1
ATOM 802 N N . ARG A 1 100 ? -6.286 -6.279 -1.053 1.00 85.44 100 ARG A N 1
ATOM 803 C CA . ARG A 1 100 ? -6.320 -5.505 0.195 1.00 85.44 100 ARG A CA 1
ATOM 804 C C . ARG A 1 100 ? -6.857 -4.075 0.025 1.00 85.44 100 ARG A C 1
ATOM 806 O O . ARG A 1 100 ? -7.699 -3.659 0.811 1.00 85.44 100 ARG A O 1
ATOM 813 N N . TYR A 1 101 ? -6.433 -3.334 -1.000 1.00 85.56 101 TYR A N 1
ATOM 814 C CA . TYR A 1 101 ? -6.901 -1.957 -1.221 1.00 85.56 101 TYR A CA 1
ATOM 815 C C . TYR A 1 101 ? -7.732 -1.785 -2.502 1.00 85.56 101 TYR A C 1
ATOM 817 O O . TYR A 1 101 ? -7.715 -0.721 -3.123 1.00 85.56 101 TYR A O 1
ATOM 825 N N . GLY A 1 102 ? -8.427 -2.840 -2.943 1.00 82.31 102 GLY A N 1
ATOM 826 C CA . GLY A 1 102 ? -9.323 -2.776 -4.101 1.00 82.31 102 GLY A CA 1
ATOM 827 C C . GLY A 1 102 ? -8.624 -2.451 -5.431 1.00 82.31 102 GLY A C 1
ATOM 828 O O . GLY A 1 102 ? -9.276 -1.994 -6.373 1.00 82.31 102 GLY A O 1
ATOM 829 N N . GLN A 1 103 ? -7.299 -2.623 -5.523 1.00 79.12 103 GLN A N 1
ATOM 830 C CA . GLN A 1 103 ? -6.517 -2.228 -6.691 1.00 79.12 103 GLN A CA 1
ATOM 831 C C . GLN A 1 103 ? -6.884 -3.016 -7.944 1.00 79.12 103 GLN A C 1
ATOM 833 O O . GLN A 1 103 ? -6.877 -2.432 -9.026 1.00 79.12 103 GLN A O 1
ATOM 838 N N . LYS A 1 104 ? -7.242 -4.301 -7.829 1.00 79.12 104 LYS A N 1
ATOM 839 C CA . LYS A 1 104 ? -7.557 -5.155 -8.993 1.00 79.12 104 LYS A CA 1
ATOM 840 C C . LYS A 1 104 ? -8.779 -4.677 -9.778 1.00 79.12 104 LYS A C 1
ATOM 842 O O . LYS A 1 104 ? -8.975 -5.092 -10.915 1.00 79.12 104 LYS A O 1
ATOM 847 N N . ARG A 1 105 ? -9.598 -3.803 -9.188 1.00 76.44 105 ARG A N 1
ATOM 848 C CA . ARG A 1 105 ? -10.789 -3.217 -9.823 1.00 76.44 105 ARG A CA 1
ATOM 849 C C . ARG A 1 105 ? -10.559 -1.815 -10.378 1.00 76.44 105 ARG A C 1
ATOM 851 O O . ARG A 1 105 ? -11.450 -1.261 -11.019 1.00 76.44 105 ARG A O 1
ATOM 858 N N . ARG A 1 106 ? -9.370 -1.237 -10.176 1.00 76.31 106 ARG A N 1
ATOM 859 C CA . ARG A 1 106 ? -8.998 0.023 -10.825 1.00 76.31 106 ARG A CA 1
ATOM 860 C C . ARG A 1 106 ? -8.858 -0.202 -12.334 1.00 76.31 106 ARG A C 1
ATOM 862 O O . ARG A 1 106 ? -8.427 -1.280 -12.746 1.00 76.31 106 ARG A O 1
ATOM 869 N N . PRO A 1 107 ? -9.132 0.822 -13.166 1.00 80.44 107 PRO A N 1
ATOM 870 C CA . PRO A 1 107 ? -8.919 0.731 -14.608 1.00 80.44 107 PRO A CA 1
ATOM 871 C C . PRO A 1 107 ? -7.508 0.256 -14.961 1.00 80.44 107 PRO A C 1
ATOM 873 O O . PRO A 1 107 ? -7.337 -0.485 -15.924 1.00 80.44 107 PRO A O 1
ATOM 876 N N . PHE A 1 108 ? -6.511 0.615 -14.149 1.00 87.88 108 PHE A N 1
ATOM 877 C CA . PHE A 1 108 ? -5.135 0.160 -14.275 1.00 87.88 108 PHE A CA 1
ATOM 878 C C . PHE A 1 108 ? -4.544 -0.190 -12.903 1.00 87.88 108 PHE A C 1
ATOM 880 O O . PHE A 1 108 ? -4.697 0.565 -11.942 1.00 87.88 108 PHE A O 1
ATOM 887 N N . TYR A 1 109 ? -3.848 -1.324 -12.830 1.00 90.69 109 TYR A N 1
ATOM 888 C CA . TYR A 1 109 ? -3.123 -1.796 -11.652 1.00 90.69 109 TYR A CA 1
ATOM 889 C C . TYR A 1 109 ? -1.891 -2.600 -12.077 1.00 90.69 109 TYR A C 1
ATOM 891 O O . TYR A 1 109 ? -1.756 -3.004 -13.232 1.00 90.69 109 TYR A O 1
ATOM 899 N N . LEU A 1 110 ? -0.987 -2.826 -11.129 1.00 92.94 110 LEU A N 1
ATOM 900 C CA . LEU A 1 110 ? 0.263 -3.551 -11.313 1.00 92.94 110 LEU A CA 1
ATOM 901 C C . LEU A 1 110 ? 0.258 -4.799 -10.426 1.00 92.94 110 LEU A C 1
ATOM 903 O O . LEU A 1 110 ? 0.095 -4.700 -9.212 1.00 92.94 110 LEU A O 1
ATOM 907 N N . LEU A 1 111 ? 0.469 -5.976 -11.007 1.00 93.25 111 LEU A N 1
ATOM 908 C CA . LEU A 1 111 ? 0.817 -7.173 -10.250 1.00 93.25 111 LEU A CA 1
ATOM 909 C C . LEU A 1 111 ? 2.221 -7.045 -9.660 1.00 93.25 111 LEU A C 1
ATOM 911 O O . LEU A 1 111 ? 3.089 -6.354 -10.197 1.00 93.25 111 LEU A O 1
ATOM 915 N N . TRP A 1 112 ? 2.436 -7.741 -8.548 1.00 94.25 112 TRP A N 1
ATOM 916 C CA . TRP A 1 112 ? 3.729 -7.774 -7.886 1.00 94.25 112 TRP A CA 1
ATOM 917 C C . TRP A 1 112 ? 4.800 -8.444 -8.776 1.00 94.25 112 TRP A C 1
ATOM 919 O O . TRP A 1 112 ? 4.572 -9.558 -9.250 1.00 94.25 112 TRP A O 1
ATOM 929 N N . PRO A 1 113 ? 5.967 -7.809 -9.010 1.00 97.31 113 PRO A N 1
ATOM 930 C CA . PRO A 1 113 ? 6.906 -8.249 -10.049 1.00 97.31 113 PRO A CA 1
ATOM 931 C C . PRO A 1 113 ? 8.050 -9.161 -9.584 1.00 97.31 113 PRO A C 1
ATOM 933 O O . PRO A 1 113 ? 8.924 -9.463 -10.396 1.00 97.31 113 PRO A O 1
ATOM 936 N N . THR A 1 114 ? 8.110 -9.584 -8.316 1.00 95.81 114 THR A N 1
ATOM 937 C CA . THR A 1 114 ? 9.208 -10.434 -7.801 1.00 95.81 114 THR A CA 1
ATOM 938 C C . THR A 1 114 ? 8.703 -11.567 -6.908 1.00 95.81 114 THR A C 1
ATOM 940 O O . THR A 1 114 ? 7.594 -11.519 -6.391 1.00 95.81 114 THR A O 1
ATOM 943 N N . ASP A 1 115 ? 9.550 -12.559 -6.637 1.00 89.38 115 ASP A N 1
ATOM 944 C CA . ASP A 1 115 ? 9.244 -13.632 -5.674 1.00 89.38 115 ASP A CA 1
ATOM 945 C C . ASP A 1 115 ? 9.309 -13.173 -4.194 1.00 89.38 115 ASP A C 1
ATOM 947 O O . ASP A 1 115 ? 9.087 -13.968 -3.281 1.00 89.38 115 ASP A O 1
ATOM 951 N N . TYR A 1 116 ? 9.632 -11.900 -3.919 1.00 88.44 116 TYR A N 1
ATOM 952 C CA . TYR A 1 116 ? 9.841 -11.386 -2.561 1.00 88.44 116 TYR A CA 1
ATOM 953 C C . TYR A 1 116 ? 8.949 -10.179 -2.274 1.00 88.44 116 TYR A C 1
ATOM 955 O O . TYR A 1 116 ? 9.055 -9.133 -2.906 1.00 88.44 116 TYR A O 1
ATOM 963 N N . SER A 1 117 ? 8.133 -10.269 -1.227 1.00 84.38 117 SER A N 1
ATOM 964 C CA . SER A 1 117 ? 7.161 -9.243 -0.826 1.00 84.38 117 SER A CA 1
ATOM 965 C C . SER A 1 117 ? 7.768 -8.071 -0.028 1.00 84.38 117 SER A C 1
ATOM 967 O O . SER A 1 117 ? 7.185 -7.620 0.965 1.00 84.38 117 SER A O 1
ATOM 969 N N . VAL A 1 118 ? 8.982 -7.623 -0.365 1.00 84.75 118 VAL A N 1
ATOM 970 C CA . VAL A 1 118 ? 9.730 -6.628 0.425 1.00 84.75 118 VAL A CA 1
ATOM 971 C C . VAL A 1 118 ? 10.187 -5.471 -0.454 1.00 84.75 118 VAL A C 1
ATOM 973 O O . VAL A 1 118 ? 11.053 -5.648 -1.301 1.00 84.75 118 VAL A O 1
ATOM 976 N N . VAL A 1 119 ? 9.659 -4.274 -0.189 1.00 88.81 119 VAL A N 1
ATOM 977 C CA . VAL A 1 119 ? 10.206 -3.010 -0.708 1.00 88.81 119 VAL A CA 1
ATOM 978 C C . VAL A 1 119 ? 11.403 -2.610 0.154 1.00 88.81 119 VAL A C 1
ATOM 980 O O . VAL A 1 119 ? 11.255 -2.457 1.368 1.00 88.81 119 VAL A O 1
ATOM 983 N N . THR A 1 120 ? 12.576 -2.464 -0.457 1.00 90.56 120 THR A N 1
ATOM 984 C CA . THR A 1 120 ? 13.832 -2.063 0.198 1.00 90.56 120 THR A CA 1
ATOM 985 C C . THR A 1 120 ? 14.069 -0.558 0.134 1.00 90.56 120 THR A C 1
ATOM 987 O O . THR A 1 120 ? 14.665 -0.007 1.055 1.00 90.56 120 THR A O 1
ATOM 990 N N . GLN A 1 121 ? 13.565 0.116 -0.902 1.00 91.75 121 GLN A N 1
ATOM 991 C CA . GLN A 1 121 ? 13.616 1.572 -1.033 1.00 91.75 121 GLN A CA 1
ATOM 992 C C . GLN A 1 121 ? 12.304 2.080 -1.638 1.00 91.75 121 GLN A C 1
ATOM 994 O O . GLN A 1 121 ? 11.821 1.543 -2.633 1.00 91.75 121 GLN A O 1
ATOM 999 N N . LYS A 1 122 ? 11.699 3.090 -1.011 1.00 90.88 122 LYS A N 1
ATOM 1000 C CA . LYS A 1 122 ? 10.420 3.665 -1.451 1.00 90.88 122 LYS A CA 1
ATOM 1001 C C . LYS A 1 122 ? 10.626 4.706 -2.555 1.00 90.88 122 LYS A C 1
ATOM 1003 O O . LYS A 1 122 ? 11.746 5.154 -2.778 1.00 90.88 122 LYS A O 1
ATOM 1008 N N . PHE A 1 123 ? 9.537 5.114 -3.192 1.00 91.06 123 PHE A N 1
ATOM 1009 C CA . PHE A 1 123 ? 9.493 6.301 -4.040 1.00 91.06 123 PHE A CA 1
ATOM 1010 C C . PHE A 1 123 ? 9.778 7.559 -3.211 1.00 91.06 123 PHE A C 1
ATOM 1012 O O . PHE A 1 123 ? 9.504 7.575 -2.009 1.00 91.06 123 PHE A O 1
ATOM 1019 N N . GLY A 1 124 ? 10.343 8.613 -3.801 1.00 90.25 124 GLY A N 1
ATOM 1020 C CA . GLY A 1 124 ? 10.495 9.886 -3.083 1.00 90.25 124 GLY A CA 1
ATOM 1021 C C . GLY A 1 124 ? 11.768 10.040 -2.255 1.00 90.25 124 GLY A C 1
ATOM 1022 O O . GLY A 1 124 ? 12.217 11.158 -2.014 1.00 90.25 124 GLY A O 1
ATOM 1023 N N . VAL A 1 125 ? 12.349 8.938 -1.783 1.00 88.88 125 VAL A N 1
ATOM 1024 C CA . VAL A 1 125 ? 13.380 8.982 -0.736 1.00 88.88 125 VAL A CA 1
ATOM 1025 C C . VAL A 1 125 ? 14.761 9.362 -1.273 1.00 88.88 125 VAL A C 1
ATOM 1027 O O . VAL A 1 125 ? 15.019 9.343 -2.474 1.00 88.88 125 VAL A O 1
ATOM 1030 N N . ASN A 1 126 ? 15.669 9.696 -0.353 1.00 92.38 126 ASN A N 1
ATOM 1031 C CA . ASN A 1 126 ? 17.073 10.017 -0.626 1.00 92.38 126 ASN A CA 1
ATOM 1032 C C . ASN A 1 126 ? 17.309 11.135 -1.672 1.00 92.38 126 ASN A C 1
ATOM 1034 O O . ASN A 1 126 ? 18.176 10.988 -2.535 1.00 92.38 126 ASN A O 1
ATOM 1038 N N . PRO A 1 127 ? 16.629 12.297 -1.583 1.00 91.62 127 PRO A N 1
ATOM 1039 C CA . PRO A 1 127 ? 16.761 13.406 -2.545 1.00 91.62 127 PRO A CA 1
ATOM 1040 C C . PRO A 1 127 ? 18.211 13.842 -2.797 1.00 91.62 127 PRO A C 1
ATOM 1042 O O . PRO A 1 127 ? 18.600 14.121 -3.927 1.00 91.62 127 PRO A O 1
ATOM 1045 N N . HIS A 1 128 ? 19.048 13.823 -1.758 1.00 92.31 128 HIS A N 1
ATOM 1046 C CA . HIS A 1 128 ? 20.473 14.151 -1.842 1.00 92.31 128 HIS A CA 1
ATOM 1047 C C . HIS A 1 128 ? 21.285 13.186 -2.731 1.00 92.31 128 HIS A C 1
ATOM 1049 O O . HIS A 1 128 ? 22.311 13.579 -3.277 1.00 92.31 128 HIS A O 1
ATOM 1055 N N . ILE A 1 129 ? 20.835 11.936 -2.894 1.00 89.88 129 ILE A N 1
ATOM 1056 C CA . ILE A 1 129 ? 21.458 10.926 -3.762 1.00 89.88 129 ILE A CA 1
ATOM 1057 C C . ILE A 1 129 ? 20.994 11.095 -5.210 1.00 89.88 129 ILE A C 1
ATOM 1059 O O . ILE A 1 129 ? 21.790 10.882 -6.125 1.00 89.88 129 ILE A O 1
ATOM 1063 N N . TYR A 1 130 ? 19.724 11.445 -5.422 1.00 91.12 130 TYR A N 1
ATOM 1064 C CA . TYR A 1 130 ? 19.088 11.454 -6.744 1.00 91.12 130 TYR A CA 1
ATOM 1065 C C . TYR A 1 130 ? 19.123 12.822 -7.443 1.00 91.12 130 TYR A C 1
ATOM 1067 O O . TYR A 1 130 ? 19.004 12.887 -8.669 1.00 91.12 130 TYR A O 1
ATOM 1075 N N . SER A 1 131 ? 19.413 13.902 -6.712 1.00 89.69 131 SER A N 1
ATOM 1076 C CA . SER A 1 131 ? 19.580 15.254 -7.264 1.00 89.69 131 SER A CA 1
ATOM 1077 C C . SER A 1 131 ? 20.649 15.333 -8.360 1.00 89.69 131 SER A C 1
ATOM 1079 O O . SER A 1 131 ? 20.472 16.054 -9.340 1.00 89.69 131 SER A O 1
ATOM 1081 N N . ARG A 1 132 ? 21.717 14.523 -8.275 1.00 87.44 132 ARG A N 1
ATOM 1082 C CA . ARG A 1 132 ? 22.749 14.408 -9.328 1.00 87.44 132 ARG A CA 1
ATOM 1083 C C . ARG A 1 132 ? 22.220 13.898 -10.674 1.00 87.44 132 ARG A C 1
ATOM 1085 O O . ARG A 1 132 ? 22.891 14.061 -11.686 1.00 87.44 132 ARG A O 1
ATOM 1092 N N . PHE A 1 133 ? 21.040 13.280 -10.686 1.00 85.06 133 PHE A N 1
ATOM 1093 C CA . PHE A 1 133 ? 20.339 12.832 -11.892 1.00 85.06 133 PHE A CA 1
ATOM 1094 C C . PHE A 1 133 ? 19.188 13.774 -12.288 1.00 85.06 133 PHE A C 1
ATOM 1096 O O . PHE A 1 133 ? 18.410 13.447 -13.185 1.00 85.06 133 PHE A O 1
ATOM 1103 N N . GLY A 1 134 ? 19.071 14.934 -11.629 1.00 86.56 134 GLY A N 1
ATOM 1104 C CA . GLY A 1 134 ? 17.992 15.898 -11.846 1.00 86.56 134 GLY A CA 1
ATOM 1105 C C . GLY A 1 134 ? 16.633 15.425 -11.328 1.00 86.56 134 GLY A C 1
ATOM 1106 O O . GLY A 1 134 ? 15.609 15.894 -11.817 1.00 86.56 134 GLY A O 1
ATOM 1107 N N . MET A 1 135 ? 16.614 14.478 -10.383 1.00 90.69 135 MET A N 1
ATOM 1108 C CA . MET A 1 135 ? 15.387 13.951 -9.787 1.00 90.69 135 MET A CA 1
ATOM 1109 C C . MET A 1 135 ? 15.180 14.524 -8.377 1.00 90.69 135 MET A C 1
ATOM 1111 O O . MET A 1 135 ? 16.156 14.668 -7.635 1.00 90.69 135 MET A O 1
ATOM 1115 N N . PRO A 1 136 ? 13.930 14.811 -7.969 1.00 90.31 136 PRO A N 1
ATOM 1116 C CA . PRO A 1 136 ? 13.623 15.296 -6.622 1.00 90.31 136 PRO A CA 1
ATOM 1117 C C . PRO A 1 136 ? 13.770 14.214 -5.537 1.00 90.31 136 PRO A C 1
ATOM 1119 O O . PRO A 1 136 ? 13.682 14.521 -4.356 1.00 90.31 136 PRO A O 1
ATOM 1122 N N . GLY A 1 137 ? 14.009 12.961 -5.922 1.00 94.44 137 GLY A N 1
ATOM 1123 C CA . GLY A 1 137 ? 14.158 11.795 -5.057 1.00 94.44 137 GLY A CA 1
ATOM 1124 C C . GLY A 1 137 ? 14.197 10.527 -5.902 1.00 94.44 137 GLY A C 1
ATOM 1125 O O . GLY A 1 137 ? 14.331 10.603 -7.125 1.00 94.44 137 GLY A O 1
ATOM 1126 N N . HIS A 1 138 ? 14.094 9.372 -5.252 1.00 95.44 138 HIS A N 1
ATOM 1127 C CA . HIS A 1 138 ? 14.033 8.087 -5.937 1.00 95.44 138 HIS A CA 1
ATOM 1128 C C . HIS A 1 138 ? 12.806 8.002 -6.857 1.00 95.44 138 HIS A C 1
ATOM 1130 O O . HIS A 1 138 ? 11.670 8.107 -6.396 1.00 95.44 138 HIS A O 1
ATOM 1136 N N . GLU A 1 139 ? 13.029 7.797 -8.155 1.00 95.44 139 GLU A N 1
ATOM 1137 C CA . GLU A 1 139 ? 12.011 7.848 -9.211 1.00 95.44 139 GLU A CA 1
ATOM 1138 C C . GLU A 1 139 ? 11.292 6.511 -9.459 1.00 95.44 139 GLU A C 1
ATOM 1140 O O . GLU A 1 139 ? 10.695 6.286 -10.510 1.00 95.44 139 GLU A O 1
ATOM 1145 N N . GLY A 1 140 ? 11.342 5.605 -8.491 1.00 95.81 140 GLY A N 1
ATOM 1146 C CA . GLY A 1 140 ? 10.706 4.299 -8.550 1.00 95.81 140 GLY A CA 1
ATOM 1147 C C . GLY A 1 140 ? 10.628 3.675 -7.166 1.00 95.81 140 GLY A C 1
ATOM 1148 O O . GLY A 1 140 ? 10.750 4.354 -6.149 1.00 95.81 140 GLY A O 1
ATOM 1149 N N . ILE A 1 141 ? 10.440 2.366 -7.122 1.00 96.56 141 ILE A N 1
ATOM 1150 C CA . ILE A 1 141 ? 10.596 1.581 -5.899 1.00 96.56 141 ILE A CA 1
ATOM 1151 C C . ILE A 1 141 ? 11.615 0.480 -6.134 1.00 96.56 141 ILE A C 1
ATOM 1153 O O . ILE A 1 141 ? 11.657 -0.112 -7.213 1.00 96.56 141 ILE A O 1
ATOM 1157 N N . ASP A 1 142 ? 12.378 0.167 -5.093 1.00 97.94 142 ASP A N 1
ATOM 1158 C CA . ASP A 1 142 ? 13.272 -0.979 -5.114 1.00 97.94 142 ASP A CA 1
ATOM 1159 C C . ASP A 1 142 ? 12.624 -2.114 -4.348 1.00 97.94 142 ASP A C 1
ATOM 1161 O O . ASP A 1 142 ? 12.261 -1.981 -3.174 1.00 97.94 142 ASP A O 1
ATOM 1165 N N . ILE A 1 143 ? 12.472 -3.240 -5.028 1.00 96.56 143 ILE A N 1
ATOM 1166 C CA . ILE A 1 143 ? 11.887 -4.455 -4.491 1.00 96.56 143 ILE A CA 1
ATOM 1167 C C . ILE A 1 143 ? 13.000 -5.483 -4.362 1.00 96.56 143 ILE A C 1
ATOM 1169 O O . ILE A 1 143 ? 13.779 -5.703 -5.292 1.00 96.56 143 ILE A O 1
ATOM 1173 N N . ARG A 1 144 ? 13.060 -6.149 -3.208 1.00 94.31 144 ARG A N 1
ATOM 1174 C CA . ARG A 1 144 ? 13.980 -7.258 -2.983 1.00 94.31 144 ARG A CA 1
ATOM 1175 C C . ARG A 1 144 ? 13.822 -8.278 -4.110 1.00 94.31 144 ARG A C 1
ATOM 1177 O O . ARG A 1 144 ? 12.726 -8.758 -4.389 1.00 94.31 144 ARG A O 1
ATOM 1184 N N . ALA A 1 145 ? 14.941 -8.625 -4.720 1.00 95.50 145 ALA A N 1
ATOM 1185 C CA . ALA A 1 145 ? 15.039 -9.690 -5.697 1.00 95.50 145 ALA A CA 1
ATOM 1186 C C . ALA A 1 145 ? 16.462 -10.229 -5.604 1.00 95.50 145 ALA A C 1
ATOM 1188 O O . ALA A 1 145 ? 17.414 -9.474 -5.774 1.00 95.50 145 ALA A O 1
ATOM 1189 N N . LEU A 1 146 ? 16.620 -11.503 -5.241 1.00 92.62 146 LEU A N 1
ATOM 1190 C CA . LEU A 1 146 ? 17.952 -12.103 -5.181 1.00 92.62 146 LEU A CA 1
ATOM 1191 C C . LEU A 1 146 ? 18.517 -12.264 -6.593 1.00 92.62 146 LEU A C 1
ATOM 1193 O O . LEU A 1 146 ? 17.755 -12.385 -7.556 1.00 92.62 146 LEU A O 1
ATOM 1197 N N . ASN A 1 147 ? 19.843 -12.309 -6.709 1.00 94.50 147 ASN A N 1
ATOM 1198 C CA . ASN A 1 147 ? 20.503 -12.513 -7.993 1.00 94.50 147 ASN A CA 1
ATOM 1199 C C . ASN A 1 147 ? 19.910 -13.741 -8.710 1.00 94.50 147 ASN A C 1
ATOM 1201 O O . ASN A 1 147 ? 19.689 -14.792 -8.105 1.00 94.50 147 ASN A O 1
ATOM 1205 N N . ASN A 1 148 ? 19.610 -13.564 -9.995 1.00 95.50 148 ASN A N 1
ATOM 1206 C CA . ASN A 1 148 ? 19.018 -14.551 -10.892 1.00 95.50 148 ASN A CA 1
ATOM 1207 C C . ASN A 1 148 ? 17.585 -15.026 -10.542 1.00 95.50 148 ASN A C 1
ATOM 1209 O O . ASN A 1 148 ? 17.065 -15.952 -11.179 1.00 95.50 148 ASN A O 1
ATOM 1213 N N . SER A 1 149 ? 16.912 -14.386 -9.577 1.00 93.56 149 SER A N 1
ATOM 1214 C CA . SER A 1 149 ? 15.474 -14.593 -9.334 1.00 93.56 149 SER A CA 1
ATOM 1215 C C . SER A 1 149 ? 14.616 -14.038 -10.478 1.00 93.56 149 SER A C 1
ATOM 1217 O O . SER A 1 149 ? 15.091 -13.256 -11.310 1.00 93.56 149 SER A O 1
ATOM 1219 N N . ASN A 1 150 ? 13.365 -14.496 -10.569 1.00 97.44 150 ASN A N 1
ATOM 1220 C CA . ASN A 1 150 ? 12.463 -14.101 -11.647 1.00 97.44 150 ASN A CA 1
ATOM 1221 C C . ASN A 1 150 ? 11.969 -12.665 -11.459 1.00 97.44 150 ASN A C 1
ATOM 1223 O O . ASN A 1 150 ? 11.586 -12.265 -10.360 1.00 97.44 150 ASN A O 1
ATOM 1227 N N . ILE A 1 151 ? 11.922 -11.924 -12.569 1.00 98.75 151 ILE A N 1
ATOM 1228 C CA . ILE A 1 151 ? 11.201 -10.657 -12.677 1.00 98.75 151 ILE A CA 1
ATOM 1229 C C . ILE A 1 151 ? 9.991 -10.865 -13.579 1.00 98.75 151 ILE A C 1
ATOM 1231 O O . ILE A 1 151 ? 10.131 -11.329 -14.716 1.00 98.75 151 ILE A O 1
ATOM 1235 N N . TYR A 1 152 ? 8.819 -10.503 -13.070 1.00 98.56 152 TYR A N 1
ATOM 1236 C CA . TYR A 1 152 ? 7.536 -10.685 -13.735 1.00 98.56 152 TYR A CA 1
ATOM 1237 C C . TYR A 1 152 ? 7.006 -9.363 -14.300 1.00 98.56 152 TYR A C 1
ATOM 1239 O O . TYR A 1 152 ? 7.227 -8.288 -13.741 1.00 98.56 152 TYR A O 1
ATOM 1247 N N . CYS A 1 153 ? 6.285 -9.443 -15.417 1.00 98.38 153 CYS A N 1
ATOM 1248 C CA . CYS A 1 153 ? 5.564 -8.314 -15.983 1.00 98.38 153 CYS A CA 1
ATOM 1249 C C . CYS A 1 153 ? 4.416 -7.902 -15.053 1.00 98.38 153 CYS A C 1
ATOM 1251 O O . CYS A 1 153 ? 3.627 -8.741 -14.621 1.00 98.38 153 CYS A O 1
ATOM 1253 N N . CYS A 1 154 ? 4.300 -6.610 -14.757 1.00 97.38 154 CYS A N 1
ATOM 1254 C CA . CYS A 1 154 ? 3.300 -6.104 -13.816 1.00 97.38 154 CYS A CA 1
ATOM 1255 C C . CYS A 1 154 ? 1.902 -6.022 -14.438 1.00 97.38 154 CYS A C 1
ATOM 1257 O O . CYS A 1 154 ? 0.910 -6.154 -13.733 1.00 97.38 154 CYS A O 1
ATOM 1259 N N . ALA A 1 155 ? 1.810 -5.747 -15.736 1.00 97.44 155 ALA A N 1
ATOM 1260 C CA . ALA A 1 155 ? 0.551 -5.527 -16.436 1.00 97.44 155 ALA A CA 1
ATOM 1261 C C . ALA A 1 155 ? 0.721 -5.873 -17.916 1.00 97.44 155 ALA A C 1
ATOM 1263 O O . ALA A 1 155 ? 1.816 -5.712 -18.456 1.00 97.44 155 ALA A O 1
ATOM 1264 N N . ASP A 1 156 ? -0.357 -6.294 -18.574 1.00 97.56 156 ASP A N 1
ATOM 1265 C CA . ASP A 1 156 ? -0.348 -6.593 -20.007 1.00 97.56 156 ASP A CA 1
ATOM 1266 C C . ASP A 1 156 ? 0.206 -5.417 -20.816 1.00 97.56 156 ASP A C 1
ATOM 1268 O O . ASP A 1 156 ? -0.055 -4.245 -20.512 1.00 97.56 156 ASP A O 1
ATOM 1272 N N . GLY A 1 157 ? 0.983 -5.711 -21.853 1.00 98.38 157 GLY A N 1
ATOM 1273 C CA . GLY A 1 157 ? 1.578 -4.660 -22.659 1.00 98.38 157 GLY A CA 1
ATOM 1274 C C . GLY A 1 157 ? 2.514 -5.151 -23.748 1.00 98.38 157 GLY A C 1
ATOM 1275 O O . GLY A 1 157 ? 2.605 -6.338 -24.050 1.00 98.38 157 GLY A O 1
ATOM 1276 N N . GLU A 1 158 ? 3.234 -4.200 -24.329 1.00 98.81 158 GLU A N 1
ATOM 1277 C CA . GLU A 1 158 ? 4.218 -4.440 -25.380 1.00 98.81 158 GLU A CA 1
ATOM 1278 C C . GLU A 1 158 ? 5.581 -3.885 -24.963 1.00 98.81 158 GLU A C 1
ATOM 1280 O O . GLU A 1 158 ? 5.711 -2.752 -24.483 1.00 98.81 158 GLU A O 1
ATOM 1285 N N . VAL A 1 159 ? 6.626 -4.688 -25.141 1.00 98.81 159 VAL A N 1
ATOM 1286 C CA . VAL A 1 159 ? 8.004 -4.275 -24.884 1.00 98.81 159 VAL A CA 1
ATOM 1287 C C . VAL A 1 159 ? 8.422 -3.254 -25.938 1.00 98.81 159 VAL A C 1
ATOM 1289 O O . VAL A 1 159 ? 8.574 -3.597 -27.104 1.00 98.81 159 VAL A O 1
ATOM 1292 N N . TYR A 1 160 ? 8.686 -2.011 -25.537 1.00 98.62 160 TYR A N 1
ATOM 1293 C CA . TYR A 1 160 ? 9.114 -0.961 -26.474 1.00 98.62 160 TYR A CA 1
ATOM 1294 C C . TYR A 1 160 ? 10.596 -0.603 -26.363 1.00 98.62 160 TYR A C 1
ATOM 1296 O O . TYR A 1 160 ? 11.102 0.181 -27.164 1.00 98.62 160 TYR A O 1
ATOM 1304 N N . LEU A 1 161 ? 11.297 -1.141 -25.362 1.00 98.62 161 LEU A N 1
ATOM 1305 C CA . LEU A 1 161 ? 12.738 -0.986 -25.225 1.00 98.62 161 LEU A CA 1
ATOM 1306 C C . LEU A 1 161 ? 13.328 -2.160 -24.447 1.00 98.62 161 LEU A C 1
ATOM 1308 O O . LEU A 1 161 ? 12.830 -2.521 -23.381 1.00 98.62 161 LEU A O 1
ATOM 1312 N N . VAL A 1 162 ? 14.436 -2.696 -24.957 1.00 98.50 162 VAL A N 1
ATOM 1313 C CA . VAL A 1 162 ? 15.310 -3.628 -24.239 1.00 98.50 162 VAL A CA 1
ATOM 1314 C C . VAL A 1 162 ? 16.727 -3.079 -24.311 1.00 98.50 162 VAL A C 1
ATOM 1316 O O . VAL A 1 162 ? 17.278 -2.917 -25.398 1.00 98.50 162 VAL A O 1
ATOM 1319 N N . HIS A 1 163 ? 17.314 -2.771 -23.160 1.00 98.25 163 HIS A N 1
ATOM 1320 C CA . HIS A 1 163 ? 18.702 -2.342 -23.053 1.00 98.25 163 HIS A CA 1
ATOM 1321 C C . HIS A 1 163 ? 19.529 -3.468 -22.449 1.00 98.25 163 HIS A C 1
ATOM 1323 O O . HIS A 1 163 ? 19.237 -3.922 -21.346 1.00 98.25 163 HIS A O 1
ATOM 1329 N N . THR A 1 164 ? 20.559 -3.912 -23.162 1.00 97.25 164 THR A N 1
ATOM 1330 C CA . THR A 1 164 ? 21.357 -5.092 -22.793 1.00 97.25 164 THR A CA 1
ATOM 1331 C C . THR A 1 164 ? 22.755 -4.758 -22.293 1.00 97.25 164 THR A C 1
ATOM 1333 O O . THR A 1 164 ? 23.458 -5.648 -21.824 1.00 97.25 164 THR A O 1
ATOM 1336 N N . ASN A 1 165 ? 23.183 -3.495 -22.374 1.00 95.94 165 ASN A N 1
ATOM 1337 C CA . ASN A 1 165 ? 24.509 -3.098 -21.923 1.00 95.94 165 ASN A CA 1
ATOM 1338 C C . ASN A 1 165 ? 24.462 -2.666 -20.441 1.00 95.94 165 ASN A C 1
ATOM 1340 O O . ASN A 1 165 ? 23.837 -1.657 -20.112 1.00 95.94 165 ASN A O 1
ATOM 1344 N N . PRO A 1 166 ? 25.145 -3.390 -19.536 1.00 94.38 166 PRO A N 1
ATOM 1345 C CA . PRO A 1 166 ? 25.066 -3.141 -18.099 1.00 94.38 166 PRO A CA 1
ATOM 1346 C C . PRO A 1 166 ? 25.757 -1.848 -17.641 1.00 94.38 166 PRO A C 1
ATOM 1348 O O . PRO A 1 166 ? 25.578 -1.462 -16.490 1.00 94.38 166 PRO A O 1
ATOM 1351 N N . LYS A 1 167 ? 26.568 -1.193 -18.488 1.00 93.62 167 LYS A N 1
ATOM 1352 C CA . LYS A 1 167 ? 27.420 -0.051 -18.097 1.00 93.62 167 LYS A CA 1
ATOM 1353 C C . LYS A 1 167 ? 27.072 1.270 -18.786 1.00 93.62 167 LYS A C 1
ATOM 1355 O O . LYS A 1 167 ? 27.561 2.309 -18.360 1.00 93.62 167 LYS A O 1
ATOM 1360 N N . SER A 1 168 ? 26.252 1.260 -19.837 1.00 92.38 168 SER A N 1
ATOM 1361 C CA . SER A 1 168 ? 25.945 2.471 -20.621 1.00 92.38 168 SER A CA 1
ATOM 1362 C C . SER A 1 168 ? 24.761 3.286 -20.105 1.00 92.38 168 SER A C 1
ATOM 1364 O O . SER A 1 168 ? 24.462 4.341 -20.660 1.00 92.38 168 SER A O 1
ATOM 1366 N N . HIS A 1 169 ? 24.065 2.815 -19.071 1.00 94.31 169 HIS A N 1
ATOM 1367 C CA . HIS A 1 169 ? 22.913 3.506 -18.499 1.00 94.31 169 HIS A CA 1
ATOM 1368 C C . HIS A 1 169 ? 22.834 3.257 -16.986 1.00 94.31 169 HIS A C 1
ATOM 1370 O O . HIS A 1 169 ? 23.191 2.175 -16.525 1.00 94.31 169 HIS A O 1
ATOM 1376 N N . ALA A 1 170 ? 22.323 4.223 -16.211 1.00 93.12 170 ALA A N 1
ATOM 1377 C CA . ALA A 1 170 ? 22.188 4.098 -14.751 1.00 93.12 170 ALA A CA 1
ATOM 1378 C C . ALA A 1 170 ? 21.310 2.901 -14.339 1.00 93.12 170 ALA A C 1
ATOM 1380 O O . ALA A 1 170 ? 21.672 2.148 -13.447 1.00 93.12 170 ALA A O 1
ATOM 1381 N N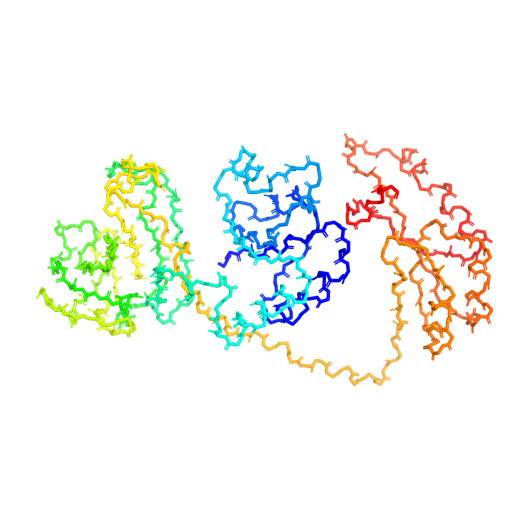 . TYR A 1 171 ? 20.216 2.651 -15.060 1.00 96.19 171 TYR A N 1
ATOM 1382 C CA . TYR A 1 171 ? 19.401 1.435 -14.909 1.00 96.19 171 TYR A CA 1
ATOM 1383 C C . TYR A 1 171 ? 20.100 0.112 -15.258 1.00 96.19 171 TYR A C 1
ATOM 1385 O O . TYR A 1 171 ? 19.515 -0.943 -15.035 1.00 96.19 171 TYR A O 1
ATOM 1393 N N . GLY A 1 172 ? 21.304 0.135 -15.835 1.00 97.69 172 GLY A N 1
ATOM 1394 C CA . GLY A 1 172 ? 21.962 -1.073 -16.324 1.00 97.69 172 GLY A CA 1
ATOM 1395 C C . GLY A 1 172 ? 21.128 -1.770 -17.395 1.00 97.69 172 GLY A C 1
ATOM 1396 O O . GLY A 1 172 ? 20.474 -1.115 -18.216 1.00 97.69 172 GLY A O 1
ATOM 1397 N N . VAL A 1 173 ? 21.123 -3.101 -17.368 1.00 98.62 173 VAL A N 1
ATOM 1398 C CA . VAL A 1 173 ? 20.244 -3.905 -18.223 1.00 98.62 173 VAL A CA 1
ATOM 1399 C C . VAL A 1 173 ? 18.803 -3.689 -17.774 1.00 98.62 173 VAL A C 1
ATOM 1401 O O . VAL A 1 173 ? 18.478 -3.870 -16.600 1.00 98.62 173 VAL A O 1
ATOM 1404 N N . HIS A 1 174 ? 17.933 -3.293 -18.700 1.00 98.81 174 HIS A N 1
ATOM 1405 C CA . HIS A 1 174 ? 16.555 -2.965 -18.355 1.00 98.81 174 HIS A CA 1
ATOM 1406 C C . HIS A 1 174 ? 15.574 -3.185 -19.503 1.00 98.81 174 HIS A C 1
ATOM 1408 O O . HIS A 1 174 ? 15.930 -3.136 -20.683 1.00 98.81 174 HIS A O 1
ATOM 1414 N N . ILE A 1 175 ? 14.313 -3.393 -19.135 1.00 98.88 175 ILE A N 1
ATOM 1415 C CA . ILE A 1 175 ? 13.184 -3.556 -20.053 1.00 98.88 175 ILE A CA 1
ATOM 1416 C C . ILE A 1 175 ? 12.201 -2.418 -19.802 1.00 98.88 175 ILE A C 1
ATOM 1418 O O . ILE A 1 175 ? 11.972 -2.036 -18.654 1.00 98.88 175 ILE A O 1
ATOM 1422 N N . ARG A 1 176 ? 11.602 -1.880 -20.866 1.00 98.75 176 ARG A N 1
ATOM 1423 C CA . ARG A 1 176 ? 10.479 -0.948 -20.751 1.00 98.75 176 ARG A CA 1
ATOM 1424 C C . ARG A 1 176 ? 9.274 -1.456 -21.518 1.00 98.75 176 ARG A C 1
ATOM 1426 O O . ARG A 1 176 ? 9.390 -1.846 -22.682 1.00 98.75 176 ARG A O 1
ATOM 1433 N N . ILE A 1 177 ? 8.124 -1.413 -20.860 1.00 98.88 177 ILE A N 1
ATOM 1434 C CA . ILE A 1 177 ? 6.861 -1.941 -21.372 1.00 98.88 177 ILE A CA 1
ATOM 1435 C C . ILE A 1 177 ? 5.855 -0.798 -21.409 1.00 98.88 177 ILE A C 1
ATOM 1437 O O . ILE A 1 177 ? 5.800 0.019 -20.488 1.00 98.88 177 ILE A O 1
ATOM 1441 N N . ARG A 1 178 ? 5.110 -0.699 -22.510 1.00 98.56 178 ARG A N 1
ATOM 1442 C CA . ARG A 1 178 ? 3.961 0.200 -22.633 1.00 98.56 178 ARG A CA 1
ATOM 1443 C C . ARG A 1 178 ? 2.693 -0.605 -22.414 1.00 98.56 178 ARG A C 1
ATOM 1445 O O . ARG A 1 178 ? 2.578 -1.718 -22.918 1.00 98.56 178 ARG A O 1
ATOM 1452 N N . HIS A 1 179 ? 1.769 -0.022 -21.678 1.00 98.25 179 HIS A N 1
ATOM 1453 C CA . HIS A 1 179 ? 0.487 -0.600 -21.326 1.00 98.25 179 HIS A CA 1
ATOM 1454 C C . HIS A 1 179 ? -0.636 0.254 -21.920 1.00 98.25 179 HIS A C 1
ATOM 1456 O O . HIS A 1 179 ? -0.394 1.249 -22.612 1.00 98.25 179 HIS A O 1
ATOM 1462 N N . LYS A 1 180 ? -1.879 -0.134 -21.640 1.00 93.06 180 LYS A N 1
ATOM 1463 C CA . LYS A 1 180 ? -3.058 0.672 -21.969 1.00 93.06 180 LYS A CA 1
ATOM 1464 C C . LYS A 1 180 ? -3.033 2.047 -21.285 1.00 93.06 180 LYS A C 1
ATOM 1466 O O . LYS A 1 180 ? -2.287 2.270 -20.333 1.00 93.06 180 LYS A O 1
ATOM 1471 N N . ASP A 1 181 ? -3.856 2.962 -21.790 1.00 90.38 181 ASP A N 1
ATOM 1472 C CA . ASP A 1 181 ? -4.128 4.282 -21.196 1.00 90.38 181 ASP A CA 1
ATOM 1473 C C . ASP A 1 181 ? -2.884 5.169 -20.966 1.00 90.38 181 ASP A C 1
ATOM 1475 O O . ASP A 1 181 ? -2.869 6.044 -20.098 1.00 90.38 181 ASP A O 1
ATOM 1479 N N . GLY A 1 182 ? -1.824 4.943 -21.754 1.00 93.50 182 GLY A N 1
ATOM 1480 C CA . GLY A 1 182 ? -0.577 5.711 -21.698 1.00 93.50 182 GLY A CA 1
ATOM 1481 C C . GLY A 1 182 ? 0.361 5.328 -20.549 1.00 93.50 182 GLY A C 1
ATOM 1482 O O . GLY A 1 182 ? 1.381 5.994 -20.357 1.00 93.50 182 GLY A O 1
ATOM 1483 N N . TYR A 1 183 ? 0.055 4.269 -19.791 1.00 97.75 183 TYR A N 1
ATOM 1484 C CA . TYR A 1 183 ? 0.923 3.788 -18.716 1.00 97.75 183 TYR A CA 1
ATOM 1485 C C . TYR A 1 183 ? 2.157 3.064 -19.259 1.00 97.75 183 TYR A C 1
ATOM 1487 O O . TYR A 1 183 ? 2.100 2.341 -20.254 1.00 97.75 183 TYR A O 1
ATOM 1495 N N . LYS A 1 184 ? 3.298 3.231 -18.588 1.00 98.62 184 LYS A N 1
ATOM 1496 C CA . LYS A 1 184 ? 4.566 2.574 -18.938 1.00 98.62 184 LYS A CA 1
ATOM 1497 C C . LYS A 1 184 ? 5.299 2.137 -17.680 1.00 98.62 184 LYS A C 1
ATOM 1499 O O . LYS A 1 184 ? 5.298 2.855 -16.684 1.00 98.62 184 LYS A O 1
ATOM 1504 N N . THR A 1 185 ? 5.986 1.006 -17.750 1.00 98.75 185 THR A N 1
ATOM 1505 C CA . THR A 1 185 ? 6.841 0.503 -16.668 1.00 98.75 185 THR A CA 1
ATOM 1506 C C . THR A 1 185 ? 8.289 0.356 -17.126 1.00 98.75 185 THR A C 1
ATOM 1508 O O . THR A 1 185 ? 8.571 0.149 -18.312 1.00 98.75 185 THR A O 1
ATOM 1511 N N . VAL A 1 186 ? 9.221 0.499 -16.183 1.00 98.75 186 VAL A N 1
ATOM 1512 C CA . VAL A 1 186 ? 10.656 0.237 -16.375 1.00 98.75 186 VAL A CA 1
ATOM 1513 C C . VAL A 1 186 ? 11.106 -0.787 -15.342 1.00 98.75 186 VAL A C 1
ATOM 1515 O O . VAL A 1 186 ? 10.877 -0.580 -14.156 1.00 98.75 186 VAL A O 1
ATOM 1518 N N . TYR A 1 187 ? 11.764 -1.852 -15.799 1.00 98.81 187 TYR A N 1
ATOM 1519 C CA . TYR A 1 187 ? 12.340 -2.919 -14.977 1.00 98.81 187 TYR A CA 1
ATOM 1520 C C . TYR A 1 187 ? 13.856 -2.867 -15.113 1.00 98.81 187 TYR A C 1
ATOM 1522 O O . TYR A 1 187 ? 14.369 -3.192 -16.186 1.00 98.81 187 TYR A O 1
ATOM 1530 N N . ALA A 1 188 ? 14.556 -2.425 -14.073 1.00 98.56 188 ALA A N 1
ATOM 1531 C CA . ALA A 1 188 ? 15.983 -2.114 -14.120 1.00 98.56 188 ALA A CA 1
ATOM 1532 C C . ALA A 1 188 ? 16.847 -3.041 -13.253 1.00 98.56 188 ALA A C 1
ATOM 1534 O O . ALA A 1 188 ? 16.336 -3.858 -12.487 1.00 98.56 188 ALA A O 1
ATOM 1535 N N . HIS A 1 189 ? 18.166 -2.902 -13.415 1.00 98.44 189 HIS A N 1
ATOM 1536 C CA . HIS A 1 189 ? 19.213 -3.669 -12.734 1.00 98.44 189 HIS A CA 1
ATOM 1537 C C . HIS A 1 189 ? 19.171 -5.176 -13.022 1.00 98.44 189 HIS A C 1
ATOM 1539 O O . HIS A 1 189 ? 19.581 -5.992 -12.203 1.00 98.44 189 HIS A O 1
ATOM 1545 N N . LEU A 1 190 ? 18.697 -5.571 -14.205 1.00 98.62 190 LEU A N 1
ATOM 1546 C CA . LEU A 1 190 ? 18.547 -6.979 -14.574 1.00 98.62 190 LEU A CA 1
ATOM 1547 C C . LEU A 1 190 ? 19.911 -7.646 -14.838 1.00 98.62 190 LEU A C 1
ATOM 1549 O O . LEU A 1 190 ? 20.868 -6.988 -15.237 1.00 98.62 190 LEU A O 1
ATOM 1553 N N . ALA A 1 191 ? 19.993 -8.966 -14.677 1.00 98.06 191 ALA A N 1
ATOM 1554 C CA . ALA A 1 191 ? 21.096 -9.782 -15.201 1.00 98.06 191 ALA A CA 1
ATOM 1555 C C . ALA A 1 191 ? 20.950 -9.929 -16.716 1.00 98.06 191 ALA A C 1
ATOM 1557 O O . ALA A 1 191 ? 21.885 -9.712 -17.483 1.00 98.06 191 ALA A O 1
ATOM 1558 N N . GLN A 1 192 ? 19.741 -10.295 -17.144 1.00 97.06 192 GLN A N 1
ATOM 1559 C CA . GLN A 1 192 ? 19.400 -10.484 -18.546 1.00 97.06 192 GLN A CA 1
ATOM 1560 C C . GLN A 1 192 ? 17.903 -10.258 -18.785 1.00 97.06 192 GLN A C 1
ATOM 1562 O O . GLN A 1 192 ? 17.078 -10.626 -17.935 1.00 97.06 192 GLN A O 1
ATOM 1567 N N . PRO A 1 193 ? 17.531 -9.694 -19.945 1.00 98.31 193 PRO A N 1
ATOM 1568 C CA . PRO A 1 193 ? 16.159 -9.727 -20.411 1.00 98.31 193 PRO A CA 1
ATOM 1569 C C . PRO A 1 193 ? 15.827 -11.117 -20.971 1.00 98.31 193 PRO A C 1
ATOM 1571 O O . PRO A 1 193 ? 16.664 -11.766 -21.593 1.00 98.31 193 PRO A O 1
ATOM 1574 N N . LEU A 1 194 ? 14.588 -11.558 -20.778 1.00 98.44 194 LEU A N 1
ATOM 1575 C CA . LEU A 1 194 ? 14.033 -12.798 -21.342 1.00 98.44 194 LEU A CA 1
ATOM 1576 C C . LEU A 1 194 ? 12.955 -12.514 -22.400 1.00 98.44 194 LEU A C 1
ATOM 1578 O O . LEU A 1 194 ? 12.216 -13.404 -22.813 1.00 98.44 194 LEU A O 1
ATOM 1582 N N . VAL A 1 195 ? 12.873 -11.258 -22.835 1.00 98.56 195 VAL A N 1
ATOM 1583 C CA . VAL A 1 195 ? 11.947 -10.756 -23.853 1.00 98.56 195 VAL A CA 1
ATOM 1584 C C . VAL A 1 195 ? 12.686 -9.864 -24.841 1.00 98.56 195 VAL A C 1
ATOM 1586 O O . VAL A 1 195 ? 13.788 -9.383 -24.566 1.00 98.56 195 VAL A O 1
ATOM 1589 N N . LYS A 1 196 ? 12.068 -9.628 -25.999 1.00 98.06 196 LYS A N 1
ATOM 1590 C CA . LYS A 1 196 ? 12.622 -8.809 -27.086 1.00 98.06 196 LYS A CA 1
ATOM 1591 C C . LYS A 1 196 ? 11.748 -7.595 -27.399 1.00 98.06 196 LYS A C 1
ATOM 1593 O O . LYS A 1 196 ? 10.581 -7.546 -27.024 1.00 98.06 196 LYS A O 1
ATOM 1598 N N . LEU A 1 197 ? 12.326 -6.623 -28.105 1.00 98.44 197 LEU A N 1
ATOM 1599 C CA . LEU A 1 197 ? 11.603 -5.462 -28.630 1.00 98.44 197 LEU A CA 1
ATOM 1600 C C . LEU A 1 197 ? 10.363 -5.903 -29.437 1.00 98.44 197 LEU A C 1
ATOM 1602 O O . LEU A 1 197 ? 10.436 -6.870 -30.196 1.00 98.44 197 LEU A O 1
ATOM 1606 N N . ASN A 1 198 ? 9.255 -5.183 -29.259 1.00 98.25 198 ASN A N 1
ATOM 1607 C CA . ASN A 1 198 ? 7.923 -5.405 -29.835 1.00 98.25 198 ASN A CA 1
ATOM 1608 C C . ASN A 1 198 ? 7.234 -6.713 -29.401 1.00 98.25 198 ASN A C 1
ATOM 1610 O O . ASN A 1 198 ? 6.235 -7.123 -29.988 1.00 98.25 198 ASN A O 1
ATOM 1614 N N . GLN A 1 199 ? 7.755 -7.410 -28.387 1.00 98.56 199 GLN A N 1
ATOM 1615 C CA . GLN A 1 199 ? 7.077 -8.578 -27.837 1.00 98.56 199 GLN A CA 1
ATOM 1616 C C . GLN A 1 199 ? 5.870 -8.145 -26.997 1.00 98.56 199 GLN A C 1
ATOM 1618 O O . GLN A 1 199 ? 6.020 -7.371 -26.050 1.00 98.56 199 GLN A O 1
ATOM 1623 N N . VAL A 1 200 ? 4.695 -8.696 -27.308 1.00 98.50 200 VAL A N 1
ATOM 1624 C CA . VAL A 1 200 ? 3.514 -8.625 -26.438 1.00 98.50 200 VAL A CA 1
ATOM 1625 C C . VAL A 1 200 ? 3.716 -9.566 -25.254 1.00 98.50 200 VAL A C 1
ATOM 1627 O O . VAL A 1 200 ? 4.150 -10.708 -25.425 1.00 98.50 200 VAL A O 1
ATOM 1630 N N . VAL A 1 201 ? 3.431 -9.074 -24.055 1.00 98.44 201 VAL A N 1
ATOM 1631 C CA . VAL A 1 201 ? 3.603 -9.789 -22.792 1.00 98.44 201 VAL A CA 1
ATOM 1632 C C . VAL A 1 201 ? 2.361 -9.640 -21.928 1.00 98.44 201 VAL A C 1
ATOM 1634 O O . VAL A 1 201 ? 1.683 -8.612 -21.973 1.00 98.44 201 VAL A O 1
ATOM 1637 N N . THR A 1 202 ? 2.073 -10.662 -21.132 1.00 97.56 202 THR A N 1
ATOM 1638 C CA . THR A 1 202 ? 0.945 -10.658 -20.195 1.00 97.56 202 THR A CA 1
ATOM 1639 C C . THR A 1 202 ? 1.420 -10.427 -18.765 1.00 97.56 202 THR A C 1
ATOM 1641 O O . THR A 1 202 ? 2.543 -10.789 -18.401 1.00 97.56 202 THR A O 1
ATOM 1644 N N . ALA A 1 203 ? 0.560 -9.862 -17.924 1.00 95.44 203 ALA A N 1
ATOM 1645 C CA . ALA A 1 203 ? 0.803 -9.719 -16.497 1.00 95.44 203 ALA A CA 1
ATOM 1646 C C . ALA A 1 203 ? 1.158 -11.084 -15.873 1.00 95.44 203 ALA A C 1
ATOM 1648 O O . ALA A 1 203 ? 0.564 -12.111 -16.201 1.00 95.44 203 ALA A O 1
ATOM 1649 N N . GLY A 1 204 ? 2.167 -11.112 -15.002 1.00 93.94 204 GLY A N 1
ATOM 1650 C CA . GLY A 1 204 ? 2.698 -12.337 -14.398 1.00 93.94 204 GLY A CA 1
ATOM 1651 C C . GLY A 1 204 ? 3.659 -13.140 -15.285 1.00 93.94 204 GLY A C 1
ATOM 1652 O O . GLY A 1 204 ? 4.279 -14.082 -14.798 1.00 93.94 204 GLY A O 1
ATOM 1653 N N . GLN A 1 205 ? 3.854 -12.782 -16.560 1.00 97.62 205 GLN A N 1
ATOM 1654 C CA . GLN A 1 205 ? 4.862 -13.428 -17.405 1.00 97.62 205 GLN A CA 1
ATOM 1655 C C . GLN A 1 205 ? 6.277 -13.103 -16.905 1.00 97.62 205 GLN A C 1
ATOM 1657 O O . GLN A 1 205 ? 6.585 -11.945 -16.630 1.00 97.62 205 GLN A O 1
ATOM 1662 N N . VAL A 1 206 ? 7.175 -14.093 -16.852 1.00 98.38 206 VAL A N 1
ATOM 1663 C CA . VAL A 1 206 ? 8.605 -13.852 -16.593 1.00 98.38 206 VAL A CA 1
ATOM 1664 C C . VAL A 1 206 ? 9.216 -13.079 -17.767 1.00 98.38 206 VAL A C 1
ATOM 1666 O O . VAL A 1 206 ? 9.183 -13.542 -18.907 1.00 98.38 206 VAL A O 1
ATOM 1669 N N . ILE A 1 207 ? 9.799 -11.913 -17.485 1.00 98.81 207 ILE A N 1
ATOM 1670 C CA . ILE A 1 207 ? 10.384 -11.021 -18.498 1.00 98.81 207 ILE A CA 1
ATOM 1671 C C . ILE A 1 207 ? 11.890 -10.828 -18.350 1.00 98.81 207 ILE A C 1
ATOM 1673 O O . ILE A 1 207 ? 12.542 -10.369 -19.284 1.00 98.81 207 ILE A O 1
ATOM 1677 N N . GLY A 1 208 ? 12.470 -11.188 -17.208 1.00 98.38 208 GLY A N 1
ATOM 1678 C CA . GLY A 1 208 ? 13.890 -10.992 -16.949 1.00 98.38 208 GLY A CA 1
ATOM 1679 C C . GLY A 1 208 ? 14.364 -11.701 -15.690 1.00 98.38 208 GLY A C 1
ATOM 1680 O O . GLY A 1 208 ? 13.584 -12.336 -14.976 1.00 98.38 208 GLY A O 1
ATOM 1681 N N . LYS A 1 209 ? 15.664 -11.577 -15.432 1.00 97.81 209 LYS A N 1
ATOM 1682 C CA . LYS A 1 209 ? 16.319 -12.069 -14.218 1.00 97.81 209 LYS A CA 1
ATOM 1683 C C . LYS A 1 209 ? 16.899 -10.906 -13.428 1.00 97.81 209 LYS A C 1
ATOM 1685 O O . LYS A 1 209 ? 17.514 -10.030 -14.028 1.00 97.81 209 LYS A O 1
ATOM 1690 N N . ALA A 1 210 ? 16.709 -10.899 -12.113 1.00 97.75 210 ALA A N 1
ATOM 1691 C CA . ALA A 1 210 ? 17.215 -9.842 -11.241 1.00 97.75 210 ALA A CA 1
ATOM 1692 C C . ALA A 1 210 ? 18.741 -9.905 -11.091 1.00 97.75 210 ALA A C 1
ATOM 1694 O O . ALA A 1 210 ? 19.314 -10.995 -11.066 1.00 97.75 210 ALA A O 1
ATOM 1695 N N . ASP A 1 211 ? 19.391 -8.752 -10.955 1.00 97.38 211 ASP A N 1
ATOM 1696 C CA . ASP A 1 211 ? 20.812 -8.643 -10.620 1.00 97.38 211 ASP A CA 1
ATOM 1697 C C . ASP A 1 211 ? 21.102 -7.262 -10.004 1.00 97.38 211 ASP A C 1
ATOM 1699 O O . ASP A 1 211 ? 20.243 -6.703 -9.324 1.00 97.38 211 ASP A O 1
ATOM 1703 N N . SER A 1 212 ? 22.314 -6.739 -10.194 1.00 97.19 212 SER A N 1
ATOM 1704 C CA . SER A 1 212 ? 22.799 -5.449 -9.717 1.00 97.19 212 SER A CA 1
ATOM 1705 C C . SER A 1 212 ? 23.538 -4.677 -10.825 1.00 97.19 212 SER A C 1
ATOM 1707 O O . SER A 1 212 ? 24.540 -4.013 -10.557 1.00 97.19 212 SER A O 1
ATOM 1709 N N . THR A 1 213 ? 23.098 -4.783 -12.085 1.00 97.88 213 THR A N 1
ATOM 1710 C CA . THR A 1 213 ? 23.742 -4.067 -13.205 1.00 97.88 213 THR A CA 1
ATOM 1711 C C . THR A 1 213 ? 23.467 -2.559 -13.161 1.00 97.88 213 THR A C 1
ATOM 1713 O O . THR A 1 213 ? 22.474 -2.112 -12.593 1.00 97.88 213 THR A O 1
ATOM 1716 N N . GLY A 1 214 ? 24.324 -1.744 -13.783 1.00 95.69 214 GLY A N 1
ATOM 1717 C CA . GLY A 1 214 ? 24.204 -0.284 -13.747 1.00 95.69 214 GLY A CA 1
ATOM 1718 C C . GLY A 1 214 ? 24.616 0.326 -12.406 1.00 95.69 214 GLY A C 1
ATOM 1719 O O . GLY A 1 214 ? 25.523 -0.157 -11.733 1.00 95.69 214 GLY A O 1
ATOM 1720 N N . ALA A 1 215 ? 23.965 1.424 -12.031 1.00 92.88 215 ALA A N 1
ATOM 1721 C CA . ALA A 1 215 ? 24.182 2.134 -10.778 1.00 92.88 215 ALA A CA 1
ATOM 1722 C C . ALA A 1 215 ? 23.349 1.497 -9.653 1.00 92.88 215 ALA A C 1
ATOM 1724 O O . ALA A 1 215 ? 22.319 2.032 -9.257 1.00 92.88 215 ALA A O 1
ATOM 1725 N N . SER A 1 216 ? 23.801 0.346 -9.155 1.00 91.44 216 SER A N 1
ATOM 1726 C CA . SER A 1 216 ? 23.172 -0.394 -8.056 1.00 91.44 216 SER A CA 1
ATOM 1727 C C . SER A 1 216 ? 24.217 -0.842 -7.028 1.00 91.44 216 SER A C 1
ATOM 1729 O O . SER A 1 216 ? 25.368 -1.103 -7.376 1.00 91.44 216 SER A O 1
ATOM 1731 N N . THR A 1 217 ? 23.829 -0.915 -5.752 1.00 90.81 217 THR A N 1
ATOM 1732 C CA . THR A 1 217 ? 24.690 -1.337 -4.629 1.00 90.81 217 THR A CA 1
ATOM 1733 C C . THR A 1 217 ? 24.491 -2.798 -4.218 1.00 90.81 217 THR A C 1
ATOM 1735 O O . THR A 1 217 ? 25.218 -3.298 -3.361 1.00 90.81 217 THR A O 1
ATOM 1738 N N . GLY A 1 218 ? 23.523 -3.496 -4.810 1.00 94.44 218 GLY A N 1
ATOM 1739 C CA . GLY A 1 218 ? 23.213 -4.889 -4.508 1.00 94.44 218 GLY A CA 1
ATOM 1740 C C . GLY A 1 218 ? 22.014 -5.388 -5.306 1.00 94.44 218 GLY A C 1
ATOM 1741 O O . GLY A 1 218 ? 21.276 -4.599 -5.892 1.00 94.44 218 GLY A O 1
ATOM 1742 N N . SER A 1 219 ? 21.804 -6.705 -5.340 1.00 96.88 219 SER A N 1
ATOM 1743 C CA . SER A 1 219 ? 20.756 -7.270 -6.192 1.00 96.88 219 SER A CA 1
ATOM 1744 C C . SER A 1 219 ? 19.349 -6.893 -5.721 1.00 96.88 219 SER A C 1
ATOM 1746 O O . SER A 1 219 ? 18.991 -7.129 -4.563 1.00 96.88 219 SER A O 1
ATOM 1748 N N . HIS A 1 220 ? 18.579 -6.285 -6.624 1.00 98.31 220 HIS A N 1
ATOM 1749 C CA . HIS A 1 220 ? 17.185 -5.889 -6.430 1.00 98.31 220 HIS A CA 1
ATOM 1750 C C . HIS A 1 220 ? 16.518 -5.606 -7.786 1.00 98.31 220 HIS A C 1
ATOM 1752 O O . HIS A 1 220 ? 17.187 -5.539 -8.816 1.00 98.31 220 HIS A O 1
ATOM 1758 N N . LEU A 1 221 ? 15.197 -5.422 -7.789 1.00 98.69 221 LEU A N 1
ATOM 1759 C CA . LEU A 1 221 ? 14.473 -4.840 -8.917 1.00 98.69 221 LEU A CA 1
ATOM 1760 C C . LEU A 1 221 ? 14.195 -3.369 -8.625 1.00 98.69 221 LEU A C 1
ATOM 1762 O O . LEU A 1 221 ? 13.498 -3.085 -7.655 1.00 98.69 221 LEU A O 1
ATOM 1766 N N . HIS A 1 222 ? 14.637 -2.469 -9.500 1.00 98.62 222 HIS A N 1
ATOM 1767 C CA . HIS A 1 222 ? 14.100 -1.109 -9.549 1.00 98.62 222 HIS A CA 1
ATOM 1768 C C . HIS A 1 222 ? 12.920 -1.065 -10.528 1.00 98.62 222 HIS A C 1
ATOM 1770 O O . HIS A 1 222 ? 13.068 -1.418 -11.705 1.00 98.62 222 HIS A O 1
ATOM 1776 N N . LEU A 1 223 ? 11.750 -0.652 -10.033 1.00 98.69 223 LEU A N 1
ATOM 1777 C CA . LEU A 1 223 ? 10.514 -0.505 -10.799 1.00 98.69 223 LEU A CA 1
ATOM 1778 C C . LEU A 1 223 ? 10.098 0.970 -10.861 1.00 98.69 223 LEU A C 1
ATOM 1780 O O . LEU A 1 223 ? 9.740 1.561 -9.843 1.00 98.69 223 LEU A O 1
ATOM 1784 N N . THR A 1 224 ? 10.042 1.531 -12.068 1.00 98.56 224 THR A N 1
ATOM 1785 C CA . THR A 1 224 ? 9.441 2.852 -12.327 1.00 98.56 224 THR A CA 1
ATOM 1786 C C . THR A 1 224 ? 8.063 2.687 -12.958 1.00 98.56 224 THR A C 1
ATOM 1788 O O . THR A 1 224 ? 7.910 1.880 -13.879 1.00 98.56 224 THR A O 1
ATOM 1791 N N . LEU A 1 225 ? 7.093 3.511 -12.553 1.00 98.25 225 LEU A N 1
ATOM 1792 C CA . LEU A 1 225 ? 5.833 3.702 -13.274 1.00 98.25 225 LEU A CA 1
ATOM 1793 C C . LEU A 1 225 ? 5.789 5.098 -13.902 1.00 98.25 225 LEU A C 1
ATOM 1795 O O . LEU A 1 225 ? 6.237 6.075 -13.308 1.00 98.25 225 LEU A O 1
ATOM 1799 N N . LYS A 1 226 ? 5.236 5.187 -15.110 1.00 97.62 226 LYS A N 1
ATOM 1800 C CA . LYS A 1 226 ? 4.992 6.444 -15.817 1.00 97.62 226 LYS A CA 1
ATOM 1801 C C . LYS A 1 226 ? 3.610 6.472 -16.440 1.00 97.62 226 LYS A C 1
ATOM 1803 O O . LYS A 1 226 ? 3.063 5.410 -16.746 1.00 97.62 226 LYS A O 1
ATOM 1808 N N . ARG A 1 227 ? 3.096 7.672 -16.705 1.00 95.69 227 ARG A N 1
ATOM 1809 C CA . ARG A 1 227 ? 1.875 7.875 -17.492 1.00 95.69 227 ARG A CA 1
ATOM 1810 C C . ARG A 1 227 ? 1.979 9.128 -18.345 1.00 95.69 227 ARG A C 1
ATOM 1812 O O . ARG A 1 227 ? 2.149 10.211 -17.809 1.00 95.69 227 ARG A O 1
ATOM 1819 N N . ASP A 1 228 ? 1.820 8.984 -19.652 1.00 94.94 228 ASP A N 1
ATOM 1820 C CA . ASP A 1 228 ? 2.007 10.085 -20.605 1.00 94.94 228 ASP A CA 1
ATOM 1821 C C . ASP A 1 228 ? 1.261 11.369 -20.193 1.00 94.94 228 ASP A C 1
ATOM 1823 O O . ASP A 1 228 ? 0.058 11.338 -19.912 1.00 94.94 228 ASP A O 1
ATOM 1827 N N . GLY A 1 229 ? 1.992 12.488 -20.112 1.00 91.44 229 GLY A N 1
ATOM 1828 C CA . GLY A 1 229 ? 1.492 13.816 -19.729 1.00 91.44 229 GLY A CA 1
ATOM 1829 C C . GLY A 1 229 ? 1.146 13.990 -18.243 1.00 91.44 229 GLY A C 1
ATOM 1830 O O . GLY A 1 229 ? 0.505 14.975 -17.883 1.00 91.44 229 GLY A O 1
ATOM 1831 N N . ALA A 1 230 ? 1.512 13.046 -17.371 1.00 88.19 230 ALA A N 1
ATOM 1832 C CA . ALA A 1 230 ? 1.246 13.129 -15.935 1.00 88.19 230 ALA A CA 1
ATOM 1833 C C . ALA A 1 230 ? 1.887 14.355 -15.276 1.00 88.19 230 ALA A C 1
ATOM 1835 O O . ALA A 1 230 ? 1.257 14.975 -14.421 1.00 88.19 230 ALA A O 1
ATOM 1836 N N . THR A 1 231 ? 3.110 14.727 -15.672 1.00 85.25 231 THR A N 1
ATOM 1837 C CA . THR A 1 231 ? 3.767 15.917 -15.109 1.00 85.25 231 THR A CA 1
ATOM 1838 C C . THR A 1 231 ? 3.009 17.186 -15.512 1.00 85.25 231 THR A C 1
ATOM 1840 O O . THR A 1 231 ? 2.740 18.040 -14.675 1.00 85.25 231 THR A O 1
ATOM 1843 N N . GLU A 1 232 ? 2.606 17.295 -16.781 1.00 90.62 232 GLU A N 1
ATOM 1844 C CA . GLU A 1 232 ? 1.873 18.458 -17.306 1.00 90.62 232 GLU A CA 1
ATOM 1845 C C . GLU A 1 232 ? 0.476 18.599 -16.691 1.00 90.62 232 GLU A C 1
ATOM 1847 O O . GLU A 1 232 ? 0.029 19.711 -16.422 1.00 90.62 232 GLU A O 1
ATOM 1852 N N . ARG A 1 233 ? -0.200 17.474 -16.418 1.00 87.69 233 ARG A N 1
ATOM 1853 C CA . ARG A 1 233 ? -1.502 17.452 -15.732 1.00 87.69 233 ARG A CA 1
ATOM 1854 C C . ARG A 1 233 ? -1.408 17.671 -14.220 1.00 87.69 233 ARG A C 1
ATOM 1856 O O . ARG A 1 233 ? -2.442 17.703 -13.562 1.00 87.69 233 ARG A O 1
ATOM 1863 N N . GLY A 1 234 ? -0.203 17.802 -13.661 1.00 78.50 234 GLY A N 1
ATOM 1864 C CA . GLY A 1 234 ? -0.004 17.958 -12.220 1.00 78.50 234 GLY A CA 1
ATOM 1865 C C . GLY A 1 234 ? -0.298 16.693 -11.406 1.00 78.50 234 GLY A C 1
ATOM 1866 O O . GLY A 1 234 ? -0.443 16.776 -10.192 1.00 78.50 234 GLY A O 1
ATOM 1867 N N . GLU A 1 235 ? -0.355 15.515 -12.040 1.00 78.81 235 GLU A N 1
ATOM 1868 C CA . GLU A 1 235 ? -0.524 14.227 -11.341 1.00 78.81 235 GLU A CA 1
ATOM 1869 C C . GLU A 1 235 ? 0.731 13.845 -10.532 1.00 78.81 235 GLU A C 1
ATOM 1871 O O . GLU A 1 235 ? 0.688 12.963 -9.676 1.00 78.81 235 GLU A O 1
ATOM 1876 N N . THR A 1 236 ? 1.870 14.480 -10.822 1.00 82.94 236 THR A N 1
ATOM 1877 C CA . THR A 1 236 ? 3.160 14.240 -10.172 1.00 82.94 236 THR A CA 1
ATOM 1878 C C . THR A 1 236 ? 4.059 15.468 -10.263 1.00 82.94 236 THR A C 1
ATOM 1880 O O . THR A 1 236 ? 4.057 16.183 -11.264 1.00 82.94 236 THR A O 1
ATOM 1883 N N . SER A 1 237 ? 4.881 15.680 -9.237 1.00 86.00 237 SER A N 1
ATOM 1884 C CA . SER A 1 237 ? 5.960 16.674 -9.248 1.00 86.00 237 SER A CA 1
ATOM 1885 C C . SER A 1 237 ? 7.260 16.141 -9.861 1.00 86.00 237 SER A C 1
ATOM 1887 O O . SER A 1 237 ? 8.216 16.898 -10.043 1.00 86.00 237 SER A O 1
ATOM 1889 N N . TYR A 1 238 ? 7.326 14.844 -10.182 1.00 89.94 238 TYR A N 1
ATOM 1890 C CA . TYR A 1 238 ? 8.500 14.251 -10.809 1.00 89.94 238 TYR A CA 1
ATOM 1891 C C . TYR A 1 238 ? 8.561 14.579 -12.305 1.00 89.94 238 TYR A C 1
ATOM 1893 O O . TYR A 1 238 ? 7.534 14.561 -12.990 1.00 89.94 238 TYR A O 1
ATOM 1901 N N . PRO A 1 239 ? 9.765 14.815 -12.857 1.00 93.12 239 PRO A N 1
ATOM 1902 C CA . PRO A 1 239 ? 9.927 15.014 -14.288 1.00 93.12 239 PRO A CA 1
ATOM 1903 C C . PRO A 1 239 ? 9.711 13.703 -15.059 1.00 93.12 239 PRO A C 1
ATOM 1905 O O . PRO A 1 239 ? 9.835 12.601 -14.518 1.00 93.12 239 PRO A O 1
ATOM 1908 N N . LYS A 1 240 ? 9.493 13.819 -16.375 1.00 94.38 240 LYS A N 1
ATOM 1909 C CA . LYS A 1 240 ? 9.366 12.678 -17.306 1.00 94.38 240 LYS A CA 1
ATOM 1910 C C . LYS A 1 240 ? 8.211 11.734 -16.952 1.00 94.38 240 LYS A C 1
ATOM 1912 O O . LYS A 1 240 ? 8.367 10.515 -17.115 1.00 94.38 240 LYS A O 1
ATOM 1917 N N . ASP A 1 241 ? 7.100 12.303 -16.486 1.00 95.44 241 ASP A N 1
ATOM 1918 C CA . ASP A 1 241 ? 5.826 11.618 -16.270 1.00 95.44 241 ASP A CA 1
ATOM 1919 C C . ASP A 1 241 ? 5.867 10.483 -15.238 1.00 95.44 241 ASP A C 1
ATOM 1921 O O . ASP A 1 241 ? 5.074 9.542 -15.302 1.00 95.44 241 ASP A O 1
ATOM 1925 N N . VAL A 1 242 ? 6.821 10.528 -14.307 1.00 95.38 242 VAL A N 1
ATOM 1926 C CA . VAL A 1 242 ? 7.014 9.476 -13.304 1.00 95.38 242 VAL A CA 1
ATOM 1927 C C . VAL A 1 242 ? 5.961 9.575 -12.202 1.00 95.38 242 VAL A C 1
ATOM 1929 O O . VAL A 1 242 ? 5.811 10.616 -11.570 1.00 95.38 242 VAL A O 1
ATOM 1932 N N . LEU A 1 243 ? 5.287 8.462 -11.928 1.00 89.12 243 LEU A N 1
ATOM 1933 C CA . LEU A 1 243 ? 4.311 8.313 -10.850 1.00 89.12 243 LEU A CA 1
ATOM 1934 C C . LEU A 1 243 ? 4.865 7.407 -9.746 1.00 89.12 243 LEU A C 1
ATOM 1936 O O . LEU A 1 243 ? 5.685 6.530 -10.022 1.00 89.12 243 LEU A O 1
ATOM 1940 N N . ASP A 1 244 ? 4.346 7.547 -8.525 1.00 88.56 244 ASP A N 1
ATOM 1941 C CA . ASP A 1 244 ? 4.574 6.557 -7.470 1.00 88.56 244 ASP A CA 1
ATOM 1942 C C . ASP A 1 244 ? 3.848 5.235 -7.824 1.00 88.56 244 ASP A C 1
ATOM 1944 O O . ASP A 1 244 ? 2.609 5.193 -7.837 1.00 88.56 244 ASP A O 1
ATOM 1948 N N . PRO A 1 245 ? 4.572 4.130 -8.109 1.00 90.44 245 PRO A N 1
ATOM 1949 C CA . PRO A 1 245 ? 3.958 2.848 -8.459 1.00 90.44 245 PRO A CA 1
ATOM 1950 C C . PRO A 1 245 ? 3.193 2.213 -7.292 1.00 90.44 245 PRO A C 1
ATOM 1952 O O . PRO A 1 245 ? 2.344 1.346 -7.509 1.00 90.44 245 PRO A O 1
ATOM 1955 N N . THR A 1 246 ? 3.469 2.628 -6.055 1.00 83.12 246 THR A N 1
ATOM 1956 C CA . THR A 1 246 ? 2.931 2.013 -4.837 1.00 83.12 246 THR A CA 1
ATOM 1957 C C . THR A 1 246 ? 1.405 2.067 -4.799 1.00 83.12 246 THR A C 1
ATOM 1959 O O . THR A 1 246 ? 0.752 1.106 -4.372 1.00 83.12 246 THR A O 1
ATOM 1962 N N . ALA A 1 247 ? 0.828 3.152 -5.325 1.00 75.75 247 ALA A N 1
ATOM 1963 C CA . ALA A 1 247 ? -0.613 3.350 -5.452 1.00 75.75 247 ALA A CA 1
ATOM 1964 C C . ALA A 1 247 ? -1.302 2.303 -6.350 1.00 75.75 247 ALA A C 1
ATOM 1966 O O . ALA A 1 247 ? -2.472 1.979 -6.136 1.00 75.75 247 ALA A O 1
ATOM 1967 N N . PHE A 1 248 ? -0.569 1.748 -7.317 1.00 86.06 248 PHE A N 1
ATOM 1968 C CA . PHE A 1 248 ? -1.082 0.853 -8.356 1.00 86.06 248 PHE A CA 1
ATOM 1969 C C . PHE A 1 248 ? -0.792 -0.620 -8.078 1.00 86.06 248 PHE A C 1
ATOM 1971 O O . PHE A 1 248 ? -1.409 -1.486 -8.693 1.00 86.06 248 PHE A O 1
ATOM 1978 N N . LEU A 1 249 ? 0.142 -0.916 -7.173 1.00 87.25 249 LEU A N 1
ATOM 1979 C CA . LEU A 1 249 ? 0.544 -2.284 -6.878 1.00 87.25 249 LEU A CA 1
ATOM 1980 C C . LEU A 1 249 ? -0.523 -3.050 -6.098 1.00 87.25 249 LEU A C 1
ATOM 1982 O O . LEU A 1 249 ? -0.973 -2.619 -5.036 1.00 87.25 249 LEU A 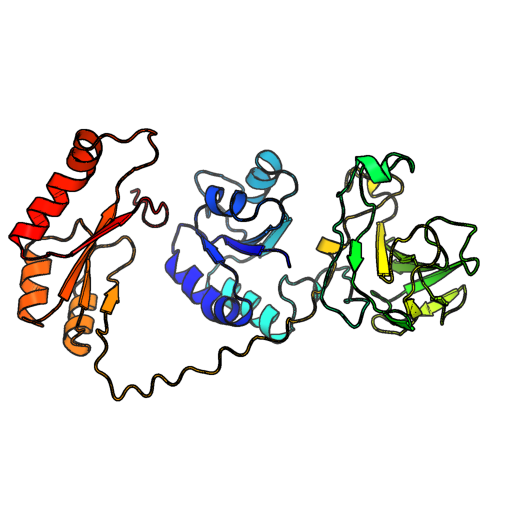O 1
ATOM 1986 N N . VAL A 1 250 ? -0.840 -4.237 -6.602 1.00 86.44 250 VAL A N 1
ATOM 1987 C CA . VAL A 1 250 ? -1.493 -5.309 -5.859 1.00 86.44 250 VAL A CA 1
ATOM 1988 C C . VAL A 1 250 ? -0.428 -5.948 -4.974 1.00 86.44 250 VAL A C 1
ATOM 1990 O O . VAL A 1 250 ? 0.487 -6.619 -5.458 1.00 86.44 250 VAL A O 1
ATOM 1993 N N . TRP A 1 251 ? -0.515 -5.704 -3.671 1.00 80.75 251 TRP A N 1
ATOM 1994 C CA . TRP A 1 251 ? 0.463 -6.216 -2.718 1.00 80.75 251 TRP A CA 1
ATOM 1995 C C . TRP A 1 251 ? 0.270 -7.723 -2.508 1.00 80.75 251 TRP A C 1
ATOM 1997 O O . TRP A 1 251 ? -0.861 -8.155 -2.283 1.00 80.75 251 TRP A O 1
ATOM 2007 N N . PRO A 1 252 ? 1.348 -8.527 -2.544 1.00 75.62 252 PRO A N 1
ATOM 2008 C CA . PRO A 1 252 ? 1.256 -9.950 -2.265 1.00 75.62 252 PRO A CA 1
ATOM 2009 C C . PRO A 1 252 ? 0.830 -10.150 -0.812 1.00 75.62 252 PRO A C 1
ATOM 2011 O O . PRO A 1 252 ? 1.232 -9.392 0.082 1.00 75.62 252 PRO A O 1
ATOM 2014 N N . GLU A 1 253 ? 0.035 -11.189 -0.568 1.00 67.44 253 GLU A N 1
ATOM 2015 C CA . GLU A 1 253 ? -0.293 -11.585 0.793 1.00 67.44 253 GLU A CA 1
ATOM 2016 C C . GLU A 1 253 ? 1.003 -11.850 1.560 1.00 67.44 253 GLU A C 1
ATOM 2018 O O . GLU A 1 253 ? 1.898 -12.565 1.099 1.00 67.44 253 GLU A O 1
ATOM 2023 N N . ARG A 1 254 ? 1.129 -11.272 2.760 1.00 58.12 254 ARG A N 1
ATOM 2024 C CA . ARG A 1 254 ? 2.125 -11.801 3.688 1.00 58.12 254 ARG A CA 1
ATOM 2025 C C . ARG A 1 254 ? 1.717 -13.239 3.958 1.00 58.12 254 ARG A C 1
ATOM 2027 O O . ARG A 1 254 ? 0.550 -13.470 4.259 1.00 58.12 254 ARG A O 1
ATOM 2034 N N . SER A 1 255 ? 2.683 -14.160 3.974 1.00 45.34 255 SER A N 1
ATOM 2035 C CA . SER A 1 255 ? 2.510 -15.392 4.737 1.00 45.34 255 SER A CA 1
ATOM 2036 C C . SER A 1 255 ? 2.022 -14.957 6.113 1.00 45.34 255 SER A C 1
ATOM 2038 O O . SER A 1 255 ? 2.772 -14.303 6.856 1.00 45.34 255 SER A O 1
ATOM 2040 N N . GLN A 1 256 ? 0.747 -15.208 6.406 1.00 43.59 256 GLN A N 1
ATOM 2041 C CA . GLN A 1 256 ? 0.218 -14.971 7.729 1.00 43.59 256 GLN A CA 1
ATOM 2042 C C . GLN A 1 256 ? 1.211 -15.663 8.657 1.00 43.59 256 GLN A C 1
ATOM 2044 O O . GLN A 1 256 ? 1.503 -16.852 8.497 1.00 43.59 256 GLN A O 1
ATOM 2049 N N . LYS A 1 257 ? 1.764 -14.938 9.636 1.00 35.97 257 LYS A N 1
ATOM 2050 C CA . LYS A 1 257 ? 2.047 -15.652 10.871 1.00 35.97 257 LYS A CA 1
ATOM 2051 C C . LYS A 1 257 ? 0.667 -16.117 11.277 1.00 35.97 257 LYS A C 1
ATOM 2053 O O . LYS A 1 257 ? -0.120 -15.297 11.737 1.00 35.97 257 LYS A O 1
ATOM 2058 N N . SER A 1 258 ? 0.354 -17.372 10.956 1.00 33.88 258 SER A N 1
ATOM 2059 C CA . SER A 1 258 ? -0.787 -18.069 11.508 1.00 33.88 258 SER A CA 1
ATOM 2060 C C . SER A 1 258 ? -0.713 -17.734 12.985 1.00 33.88 258 SER A C 1
ATOM 2062 O O . SER A 1 258 ? 0.199 -18.192 13.680 1.00 33.88 258 SER A O 1
ATOM 2064 N N . LEU A 1 259 ? -1.615 -16.871 13.451 1.00 38.22 259 LEU A N 1
ATOM 2065 C CA . LEU A 1 259 ? -2.002 -16.905 14.839 1.00 38.22 259 LEU A CA 1
ATOM 2066 C C . LEU A 1 259 ? -2.632 -18.281 14.938 1.00 38.22 259 LEU A C 1
ATOM 2068 O O . LEU A 1 259 ? -3.809 -18.458 14.632 1.00 38.22 259 LEU A O 1
ATOM 2072 N N . THR A 1 260 ? -1.792 -19.282 15.223 1.00 35.25 260 THR A N 1
ATOM 2073 C CA . THR A 1 260 ? -2.240 -20.607 15.613 1.00 35.25 260 THR A CA 1
ATOM 2074 C C . THR A 1 260 ? -3.326 -20.314 16.605 1.00 35.25 260 THR A C 1
ATOM 2076 O O . THR A 1 260 ? -3.041 -19.624 17.586 1.00 35.25 260 THR A O 1
ATOM 2079 N N . ARG A 1 261 ? -4.560 -20.722 16.280 1.00 37.59 261 ARG A N 1
ATOM 2080 C CA . ARG A 1 261 ? -5.706 -20.636 17.179 1.00 37.59 261 ARG A CA 1
ATOM 2081 C C . ARG A 1 261 ? -5.161 -21.048 18.533 1.00 37.59 261 ARG A C 1
ATOM 2083 O O . ARG A 1 261 ? -4.840 -22.223 18.720 1.00 37.59 261 ARG A O 1
ATOM 2090 N N . ILE A 1 262 ? -4.951 -20.078 19.420 1.00 37.22 262 ILE A N 1
ATOM 2091 C CA . ILE A 1 262 ? -4.571 -20.395 20.779 1.00 37.22 262 ILE A CA 1
ATOM 2092 C C . ILE A 1 262 ? -5.864 -20.986 21.301 1.00 37.22 262 ILE A C 1
ATOM 2094 O O . ILE A 1 262 ? -6.793 -20.266 21.657 1.00 37.22 262 ILE A O 1
ATOM 2098 N N . HIS A 1 263 ? -5.974 -22.309 21.226 1.00 38.19 263 HIS A N 1
ATOM 2099 C CA . HIS A 1 263 ? -6.893 -23.001 22.091 1.00 38.19 263 HIS A CA 1
ATOM 2100 C C . HIS A 1 263 ? -6.375 -22.663 23.476 1.00 38.19 263 HIS A C 1
ATOM 2102 O O . HIS A 1 263 ? -5.332 -23.155 23.901 1.00 38.19 263 HIS A O 1
ATOM 2108 N N . LEU A 1 264 ? -7.058 -21.739 24.143 1.00 40.00 264 LEU A N 1
ATOM 2109 C CA . LEU A 1 264 ? -6.894 -21.527 25.564 1.00 40.00 264 LEU A CA 1
ATOM 2110 C C . LEU A 1 264 ? -7.459 -22.783 26.246 1.00 40.00 264 LEU A C 1
ATOM 2112 O O . LEU A 1 264 ? -8.520 -22.747 26.852 1.00 40.00 264 LEU A O 1
ATOM 2116 N N . THR A 1 265 ? -6.772 -23.920 26.121 1.00 45.66 265 THR A N 1
ATOM 2117 C CA . THR A 1 265 ? -6.961 -25.073 26.998 1.00 45.66 265 THR A CA 1
ATOM 2118 C C . THR A 1 265 ? -6.354 -24.675 28.328 1.00 45.66 265 THR A C 1
ATOM 2120 O O . THR A 1 265 ? -5.166 -24.868 28.574 1.00 45.66 265 THR A O 1
ATOM 2123 N N . HIS A 1 266 ? -7.133 -23.982 29.144 1.00 48.59 266 HIS A N 1
ATOM 2124 C CA . HIS A 1 266 ? -6.668 -23.520 30.436 1.00 48.59 266 HIS A CA 1
ATOM 2125 C C . HIS A 1 266 ? -7.186 -24.460 31.521 1.00 48.59 266 HIS A C 1
ATOM 2127 O O . HIS A 1 266 ? -8.329 -24.373 31.949 1.00 48.59 266 HIS A O 1
ATOM 2133 N N . GLU A 1 267 ? -6.285 -25.313 32.009 1.00 51.59 267 GLU A N 1
ATOM 2134 C CA . GLU A 1 267 ? -6.371 -25.946 33.334 1.00 51.59 267 GLU A CA 1
ATOM 2135 C C . GLU A 1 267 ? -6.090 -24.940 34.477 1.00 51.59 267 GLU A C 1
ATOM 2137 O O . GLU A 1 267 ? -6.110 -25.295 35.653 1.00 51.59 267 GLU A O 1
ATOM 2142 N N . LYS A 1 268 ? -5.825 -23.661 34.161 1.00 50.97 268 LYS A N 1
ATOM 2143 C CA . LYS A 1 268 ? -5.588 -22.582 35.132 1.00 50.97 268 LYS A CA 1
ATOM 2144 C C . LYS A 1 268 ? -6.724 -21.562 35.099 1.00 50.97 268 LYS A C 1
ATOM 2146 O O . LYS A 1 268 ? -7.080 -21.081 34.030 1.00 50.97 268 LYS A O 1
ATOM 2151 N N . LYS A 1 269 ? -7.239 -21.190 36.276 1.00 58.38 269 LYS A N 1
ATOM 2152 C CA . LYS A 1 269 ? -8.210 -20.098 36.445 1.00 58.38 269 LYS A CA 1
ATOM 2153 C C . LYS A 1 269 ? -7.567 -18.776 36.011 1.00 58.38 269 LYS A C 1
ATOM 2155 O O . LYS A 1 269 ? -6.587 -18.351 36.618 1.00 58.38 269 LYS A O 1
ATOM 2160 N N . PHE A 1 270 ? -8.094 -18.152 34.966 1.00 57.62 270 PHE A N 1
ATOM 2161 C CA . PHE A 1 270 ? -7.780 -16.777 34.580 1.00 57.62 270 PHE A CA 1
ATOM 2162 C C . PHE A 1 270 ? -8.984 -15.896 34.912 1.00 57.62 270 PHE A C 1
ATOM 2164 O O . PHE A 1 270 ? -10.116 -16.364 34.858 1.00 57.62 270 PHE A O 1
ATOM 2171 N N . LEU A 1 271 ? -8.732 -14.637 35.266 1.00 61.47 271 LEU A N 1
ATOM 2172 C CA . LEU A 1 271 ? -9.777 -13.642 35.485 1.00 61.47 271 LEU A CA 1
ATOM 2173 C C . LEU A 1 271 ? -10.394 -13.295 34.122 1.00 61.47 271 LEU A C 1
ATOM 2175 O O . LEU A 1 271 ? -9.751 -12.628 33.307 1.00 61.47 271 LEU A O 1
ATOM 2179 N N . ALA A 1 272 ? -11.607 -13.771 33.843 1.00 61.34 272 ALA A N 1
ATOM 2180 C CA . ALA A 1 272 ? -12.329 -13.389 32.636 1.00 61.34 272 ALA A CA 1
ATOM 2181 C C . ALA A 1 272 ? -13.055 -12.061 32.887 1.00 61.34 272 ALA A C 1
ATOM 2183 O O . ALA A 1 272 ? -14.044 -11.997 33.620 1.00 61.34 272 ALA A O 1
ATOM 2184 N N . GLY A 1 273 ? -12.521 -10.987 32.305 1.00 62.78 273 GLY A N 1
ATOM 2185 C CA . GLY A 1 273 ? -13.058 -9.640 32.449 1.00 62.78 273 GLY A CA 1
ATOM 2186 C C . GLY A 1 273 ? -13.833 -9.173 31.223 1.00 62.78 273 GLY A C 1
ATOM 2187 O O . GLY A 1 273 ? -13.412 -9.424 30.095 1.00 62.78 273 GLY A O 1
ATOM 2188 N N . VAL A 1 274 ? -14.932 -8.450 31.433 1.00 69.25 274 VAL A N 1
ATOM 2189 C CA . VAL A 1 274 ? -15.616 -7.710 30.363 1.00 69.25 274 VAL A CA 1
ATOM 2190 C C . VAL A 1 274 ? -15.351 -6.217 30.509 1.00 69.25 274 VAL A C 1
ATOM 2192 O O . VAL A 1 274 ? -15.449 -5.648 31.598 1.00 69.25 274 VAL A O 1
ATOM 2195 N N . HIS A 1 275 ? -15.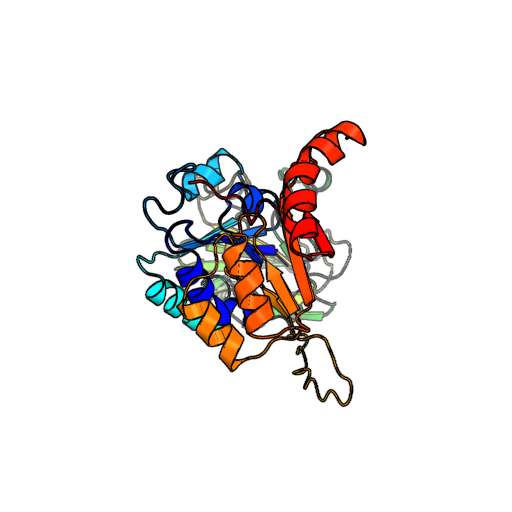023 -5.566 29.397 1.00 70.56 275 HIS A N 1
ATOM 2196 C CA . HIS A 1 275 ? -15.121 -4.118 29.325 1.00 70.56 275 HIS A CA 1
ATOM 2197 C C . HIS A 1 275 ? -16.589 -3.769 29.093 1.00 70.56 275 HIS A C 1
ATOM 2199 O O . HIS A 1 275 ? -17.204 -4.304 28.166 1.00 70.56 275 HIS A O 1
ATOM 2205 N N . VAL A 1 276 ? -17.171 -2.903 29.926 1.00 68.00 276 VAL A N 1
ATOM 2206 C CA . VAL A 1 276 ? -18.536 -2.418 29.667 1.00 68.00 276 VAL A CA 1
ATOM 2207 C C . VAL A 1 276 ? -18.562 -1.572 28.392 1.00 68.00 276 VAL A C 1
ATOM 2209 O O . VAL A 1 276 ? -17.540 -1.396 27.720 1.00 68.00 276 VAL A O 1
ATOM 2212 N N . ARG A 1 277 ? -19.738 -1.046 28.031 1.00 64.69 277 ARG A N 1
ATOM 2213 C CA . ARG A 1 277 ? -19.928 -0.217 26.834 1.00 64.69 277 ARG A CA 1
ATOM 2214 C C . ARG A 1 277 ? -18.807 0.808 26.685 1.00 64.69 277 ARG A C 1
ATOM 2216 O O . ARG A 1 277 ? -18.668 1.721 27.496 1.00 64.69 277 ARG A O 1
ATOM 2223 N N . ALA A 1 278 ? -18.018 0.667 25.628 1.00 58.25 278 ALA A N 1
ATOM 2224 C CA . ALA A 1 278 ? -16.970 1.623 25.322 1.00 58.25 278 ALA A CA 1
ATOM 2225 C C . ALA A 1 278 ? -17.596 3.015 25.121 1.00 58.25 278 ALA A C 1
ATOM 2227 O O . ALA A 1 278 ? -18.469 3.205 24.274 1.00 58.25 278 ALA A O 1
ATOM 2228 N N . GLY A 1 279 ? -17.195 3.961 25.975 1.00 55.19 279 GLY A N 1
ATOM 2229 C CA . GLY A 1 279 ? -17.694 5.339 25.987 1.00 55.19 279 GLY A CA 1
ATOM 2230 C C . GLY A 1 279 ? -19.081 5.558 26.610 1.00 55.19 279 GLY A C 1
ATOM 2231 O O . GLY A 1 279 ? -19.484 6.711 26.746 1.00 55.19 279 GLY A O 1
ATOM 2232 N N . GLY A 1 280 ? -19.800 4.510 27.029 1.00 68.69 280 GLY A N 1
ATOM 2233 C CA . GLY A 1 280 ? -21.182 4.602 27.522 1.00 68.69 280 GLY A CA 1
ATOM 2234 C C . GLY A 1 280 ? -21.388 4.052 28.934 1.00 68.69 280 GLY A C 1
ATOM 2235 O O . GLY A 1 280 ? -20.504 3.408 29.494 1.00 68.69 280 GLY A O 1
ATOM 2236 N N . LEU A 1 281 ? -22.572 4.310 29.497 1.00 83.38 281 LEU A N 1
ATOM 2237 C CA . LEU A 1 281 ? -23.024 3.708 30.756 1.00 83.38 281 LEU A CA 1
ATOM 2238 C C . LEU A 1 281 ? -23.723 2.365 30.501 1.00 83.38 281 LEU A C 1
ATOM 2240 O O . LEU A 1 281 ? -24.308 2.156 29.436 1.00 83.38 281 LEU A O 1
ATOM 2244 N N . LEU A 1 282 ? -23.705 1.486 31.497 1.00 84.69 282 LEU A N 1
ATOM 2245 C CA . LEU A 1 282 ? -24.442 0.230 31.548 1.00 84.69 282 LEU A CA 1
ATOM 2246 C C . LEU A 1 282 ? -25.953 0.465 31.416 1.00 84.69 282 LEU A C 1
ATOM 2248 O O . LEU A 1 282 ? -26.544 1.360 32.024 1.00 84.69 282 LEU A O 1
ATOM 2252 N N . THR A 1 283 ? -26.581 -0.400 30.632 1.00 85.00 283 THR A N 1
ATOM 2253 C CA . THR A 1 283 ? -28.023 -0.456 30.384 1.00 85.00 283 THR A CA 1
ATOM 2254 C C . THR A 1 283 ? -28.610 -1.752 30.943 1.00 85.00 283 THR A C 1
ATOM 2256 O O . THR A 1 283 ? -27.882 -2.693 31.253 1.00 85.00 283 THR A O 1
ATOM 2259 N N . GLU A 1 284 ? -29.940 -1.846 31.027 1.00 83.19 284 GLU A N 1
ATOM 2260 C CA . GLU A 1 284 ? -30.625 -3.066 31.489 1.00 83.19 284 GLU A CA 1
ATOM 2261 C C . GLU A 1 284 ? -30.236 -4.323 30.695 1.00 83.19 284 GLU A C 1
ATOM 2263 O O . GLU A 1 284 ? -30.053 -5.390 31.281 1.00 83.19 284 GLU A O 1
ATOM 2268 N N . GLY A 1 285 ? -30.038 -4.200 29.378 1.00 76.50 285 GLY A N 1
ATOM 2269 C CA . GLY A 1 285 ? -29.588 -5.320 28.546 1.00 76.50 285 GLY A CA 1
ATOM 2270 C C . GLY A 1 285 ? -28.189 -5.820 28.922 1.00 76.50 285 GLY A C 1
ATOM 2271 O O . GLY A 1 285 ? -27.924 -7.019 28.866 1.00 76.50 285 GLY A O 1
ATOM 2272 N N . ASP A 1 286 ? -27.311 -4.925 29.375 1.00 83.25 286 ASP A N 1
ATOM 2273 C CA . ASP A 1 286 ? -25.956 -5.293 29.786 1.00 83.25 286 ASP A CA 1
ATOM 2274 C C . ASP A 1 286 ? -25.974 -6.041 31.131 1.00 83.25 286 ASP A C 1
ATOM 2276 O O . ASP A 1 286 ? -25.235 -7.006 31.309 1.00 83.25 286 ASP A O 1
ATOM 2280 N N . PHE A 1 287 ? -26.872 -5.678 32.055 1.00 84.69 287 PHE A N 1
ATOM 2281 C CA . PHE A 1 287 ? -27.054 -6.417 33.312 1.00 84.69 287 PHE A CA 1
ATOM 2282 C C . PHE A 1 287 ? -27.562 -7.845 33.094 1.00 84.69 287 PHE A C 1
ATOM 2284 O O . PHE A 1 287 ? -27.153 -8.752 33.823 1.00 84.69 287 PHE A O 1
ATOM 2291 N N . ALA A 1 288 ? -28.417 -8.064 32.091 1.00 78.75 288 ALA A N 1
ATOM 2292 C CA . ALA A 1 288 ? -28.847 -9.409 31.716 1.00 78.75 288 ALA A CA 1
ATOM 2293 C C . ALA A 1 288 ? -27.657 -10.264 31.245 1.00 78.75 288 ALA A C 1
ATOM 2295 O O . ALA A 1 288 ? -27.524 -11.414 31.660 1.00 78.75 288 ALA A O 1
ATOM 2296 N N . LEU A 1 289 ? -26.747 -9.683 30.455 1.00 77.31 289 LEU A N 1
ATOM 2297 C CA . LEU A 1 289 ? -25.513 -10.346 30.022 1.00 77.31 289 LEU A CA 1
ATOM 2298 C C . LEU A 1 289 ? -24.560 -10.615 31.188 1.00 77.31 289 LEU A C 1
ATOM 2300 O O . LEU A 1 289 ? -24.049 -11.724 31.297 1.00 77.31 289 LEU A O 1
ATOM 2304 N N . VAL A 1 290 ? -24.342 -9.644 32.079 1.00 82.56 290 VAL A N 1
ATOM 2305 C CA . VAL A 1 290 ? -23.497 -9.830 33.272 1.00 82.56 290 VAL A CA 1
ATOM 2306 C C . VAL A 1 290 ? -24.050 -10.941 34.164 1.00 82.56 290 VAL A C 1
ATOM 2308 O O . VAL A 1 290 ? -23.282 -11.771 34.640 1.00 82.56 290 VAL A O 1
ATOM 2311 N N . SER A 1 291 ? -25.371 -11.000 34.343 1.00 81.88 291 SER A N 1
ATOM 2312 C CA . SER A 1 291 ? -26.025 -12.066 35.114 1.00 81.88 291 SER A CA 1
ATOM 2313 C C . SER A 1 291 ? -25.895 -13.429 34.434 1.00 81.88 291 SER A C 1
ATOM 2315 O O . SER A 1 291 ? -25.693 -14.431 35.104 1.00 81.88 291 SER A O 1
ATOM 2317 N N . ALA A 1 292 ? -25.981 -13.483 33.103 1.00 77.19 292 ALA A N 1
ATOM 2318 C CA . ALA A 1 292 ? -25.843 -14.732 32.359 1.00 77.19 292 ALA A CA 1
ATOM 2319 C C . ALA A 1 292 ? -24.392 -15.241 32.306 1.00 77.19 292 ALA A C 1
ATOM 2321 O O . ALA A 1 292 ? -24.161 -16.447 32.347 1.00 77.19 292 ALA A O 1
ATOM 2322 N N . LEU A 1 293 ? -23.420 -14.332 32.187 1.00 77.81 293 LEU A N 1
ATOM 2323 C CA . LEU A 1 293 ? -22.007 -14.666 32.009 1.00 77.81 293 LEU A CA 1
ATOM 2324 C C . LEU A 1 293 ? -21.244 -14.806 33.328 1.00 77.81 293 LEU A C 1
ATOM 2326 O O . LEU A 1 293 ? -20.205 -15.457 33.331 1.00 77.81 293 LEU A O 1
ATOM 2330 N N . HIS A 1 294 ? -21.724 -14.187 34.413 1.00 82.12 294 HIS A N 1
ATOM 2331 C CA . HIS A 1 294 ? -21.049 -14.126 35.715 1.00 82.12 294 HIS A CA 1
ATOM 2332 C C . HIS A 1 294 ? -19.531 -13.854 35.601 1.00 82.12 294 HIS A C 1
ATOM 2334 O O . HIS A 1 294 ? -18.724 -14.659 36.065 1.00 82.12 294 HIS A O 1
ATOM 2340 N N . PRO A 1 295 ? -19.111 -12.735 34.975 1.00 82.69 295 PRO A N 1
ATOM 2341 C CA . PRO A 1 295 ? -17.694 -12.451 34.769 1.00 82.69 295 PRO A CA 1
ATOM 2342 C C . PRO A 1 295 ? -16.958 -12.260 36.103 1.00 82.69 295 PRO A C 1
ATOM 2344 O O . PRO A 1 295 ? -17.513 -11.712 37.061 1.00 82.69 295 PRO A O 1
ATOM 2347 N N . ASP A 1 296 ? -15.683 -12.656 36.137 1.00 83.88 296 ASP A N 1
ATOM 2348 C CA . ASP A 1 296 ? -14.811 -12.471 37.303 1.00 83.88 296 ASP A CA 1
ATOM 2349 C C . ASP A 1 296 ? -14.397 -11.007 37.472 1.00 83.88 296 ASP A C 1
ATOM 2351 O O . ASP A 1 296 ? -14.090 -10.574 38.582 1.00 83.88 296 ASP A O 1
ATOM 2355 N N . ALA A 1 297 ? -14.382 -10.239 36.376 1.00 88.50 297 ALA A N 1
ATOM 2356 C CA . ALA A 1 297 ? -14.010 -8.833 36.381 1.00 88.50 297 ALA A CA 1
ATOM 2357 C C . ALA A 1 297 ? -14.845 -7.961 35.447 1.00 88.50 297 ALA A C 1
ATOM 2359 O O . ALA A 1 297 ? -15.299 -8.391 34.386 1.00 88.50 297 ALA A O 1
ATOM 2360 N N . ILE A 1 298 ? -15.008 -6.696 35.824 1.00 88.75 298 ILE A N 1
ATOM 2361 C CA . ILE A 1 298 ? -15.706 -5.695 35.021 1.00 88.75 298 ILE A CA 1
ATOM 2362 C C . ILE A 1 298 ? -14.911 -4.390 35.052 1.00 88.75 298 ILE A C 1
ATOM 2364 O O . ILE A 1 298 ? -14.670 -3.828 36.122 1.00 88.75 298 ILE A O 1
ATOM 2368 N N . MET A 1 299 ? -14.530 -3.900 33.869 1.00 88.12 299 MET A N 1
ATOM 2369 C CA . MET A 1 299 ? -13.998 -2.547 33.698 1.00 88.12 299 MET A CA 1
ATOM 2370 C C . MET A 1 299 ? -15.162 -1.580 33.490 1.00 88.12 299 MET A C 1
ATOM 2372 O O . MET A 1 299 ? -15.914 -1.726 32.529 1.00 88.12 299 MET A O 1
ATOM 2376 N N . LEU A 1 300 ? -15.303 -0.613 34.391 1.00 88.06 300 LEU A N 1
ATOM 2377 C CA . LEU A 1 300 ? -16.385 0.361 34.460 1.00 88.06 300 LEU A CA 1
ATOM 2378 C C . LEU A 1 300 ? -16.007 1.681 33.789 1.00 88.06 300 LEU A C 1
ATOM 2380 O O . LEU A 1 300 ? -14.855 2.121 33.825 1.00 88.06 300 LEU A O 1
ATOM 2384 N N . ASN A 1 301 ? -17.024 2.371 33.274 1.00 85.62 301 ASN A N 1
ATOM 2385 C CA . ASN A 1 301 ? -16.911 3.789 32.970 1.00 85.62 301 ASN A CA 1
ATOM 2386 C C . ASN A 1 301 ? -16.863 4.593 34.280 1.00 85.62 301 ASN A C 1
ATOM 2388 O O . ASN A 1 301 ? -17.659 4.359 35.191 1.00 85.62 301 ASN A O 1
ATOM 2392 N N . VAL A 1 302 ? -15.971 5.581 34.361 1.00 86.31 302 VAL A N 1
ATOM 2393 C CA . VAL A 1 302 ? -15.828 6.431 35.550 1.00 86.31 302 VAL A CA 1
ATOM 2394 C C . VAL A 1 302 ? -17.112 7.174 35.936 1.00 86.31 302 VAL A C 1
ATOM 2396 O O . VAL A 1 302 ? -17.322 7.469 37.108 1.00 86.31 302 VAL A O 1
ATOM 2399 N N . LYS A 1 303 ? -18.012 7.438 34.979 1.00 87.31 303 LYS A N 1
ATOM 2400 C CA . LYS A 1 303 ? -19.297 8.122 35.196 1.00 87.31 303 LYS A CA 1
ATOM 2401 C C . LYS A 1 303 ? -20.414 7.188 35.677 1.00 87.31 303 LYS A C 1
ATOM 2403 O O . LYS A 1 303 ? -21.557 7.629 35.810 1.00 87.31 303 LYS A O 1
ATOM 2408 N N . GLU A 1 304 ? -20.117 5.915 35.946 1.00 89.62 304 GLU A N 1
ATOM 2409 C CA . GLU A 1 304 ? -21.119 4.976 36.445 1.00 89.62 304 GLU A CA 1
ATOM 2410 C C . GLU A 1 304 ? -21.736 5.423 37.765 1.00 89.62 304 GLU A C 1
ATOM 2412 O O . GLU A 1 304 ? -21.054 5.900 38.681 1.00 89.62 304 GLU A O 1
ATOM 2417 N N . LYS A 1 305 ? -23.055 5.241 37.859 1.00 90.69 305 LYS A N 1
ATOM 2418 C CA . LYS A 1 305 ? -23.817 5.612 39.049 1.00 90.69 305 LYS A CA 1
ATOM 2419 C C . LYS A 1 305 ? -23.560 4.601 40.157 1.00 90.69 305 LYS A C 1
ATOM 2421 O O . LYS A 1 305 ? -23.465 3.405 39.920 1.00 90.69 305 LYS A O 1
ATOM 2426 N N . ASP A 1 306 ? -23.575 5.084 41.388 1.00 92.75 306 ASP A N 1
ATOM 2427 C CA . ASP A 1 306 ? -23.444 4.279 42.602 1.00 92.75 306 ASP A CA 1
ATOM 2428 C C . ASP A 1 306 ? -24.374 3.053 42.615 1.00 92.75 306 ASP A C 1
ATOM 2430 O O . ASP A 1 306 ? -23.925 1.935 42.848 1.00 92.75 306 ASP A O 1
ATOM 2434 N N . LYS A 1 307 ? -25.645 3.245 42.238 1.00 92.44 307 LYS A N 1
ATOM 2435 C CA . LYS A 1 307 ? -26.632 2.159 42.123 1.00 92.44 307 LYS A CA 1
ATOM 2436 C C . LYS A 1 307 ? -26.254 1.078 41.102 1.00 92.44 307 LYS A C 1
ATOM 2438 O O . LYS A 1 307 ? -26.649 -0.071 41.258 1.00 92.44 307 LYS A O 1
ATOM 2443 N N . THR A 1 308 ? -25.526 1.442 40.043 1.00 91.69 308 THR A N 1
ATOM 2444 C CA . THR A 1 308 ? -25.038 0.491 39.037 1.00 91.69 308 THR A CA 1
ATOM 2445 C C . THR A 1 308 ? -24.019 -0.438 39.689 1.00 91.69 308 THR A C 1
ATOM 2447 O O . THR A 1 308 ? -24.107 -1.652 39.541 1.00 91.69 308 THR A O 1
ATOM 2450 N N . ILE A 1 309 ? -23.079 0.135 40.444 1.00 93.00 309 ILE A N 1
ATOM 2451 C CA . ILE A 1 309 ? -22.014 -0.605 41.127 1.00 93.00 309 ILE A CA 1
ATOM 2452 C C . ILE A 1 309 ? -22.605 -1.542 42.180 1.00 93.00 309 ILE A C 1
ATOM 2454 O O . ILE A 1 309 ? -22.222 -2.710 42.238 1.00 93.00 309 ILE A O 1
ATOM 2458 N N . ASP A 1 310 ? -23.563 -1.046 42.966 1.00 94.12 310 ASP A N 1
ATOM 2459 C CA . ASP A 1 310 ? -24.264 -1.843 43.974 1.00 94.12 310 ASP A CA 1
ATOM 2460 C C . ASP A 1 310 ? -24.949 -3.056 43.314 1.00 94.12 310 ASP A C 1
ATOM 2462 O O . ASP A 1 310 ? -24.724 -4.195 43.719 1.00 94.12 310 ASP A O 1
ATOM 2466 N N . ARG A 1 311 ? -25.662 -2.841 42.201 1.00 93.81 311 ARG A N 1
ATOM 2467 C CA . ARG A 1 311 ? -26.323 -3.914 41.446 1.00 93.81 311 ARG A CA 1
ATOM 2468 C C . ARG A 1 311 ? -25.350 -4.942 40.856 1.00 93.81 311 ARG A C 1
ATOM 2470 O O . ARG A 1 311 ? -25.648 -6.131 40.849 1.00 93.81 311 ARG A O 1
ATOM 2477 N N . LEU A 1 312 ? -24.183 -4.524 40.360 1.00 92.62 312 LEU A N 1
ATOM 2478 C CA . LEU A 1 312 ? -23.166 -5.469 39.869 1.00 92.62 312 LEU A CA 1
ATOM 2479 C C . LEU A 1 312 ? -22.653 -6.382 40.991 1.00 92.62 312 LEU A C 1
ATOM 2481 O O . LEU A 1 312 ? -22.452 -7.575 40.769 1.00 92.62 312 LEU A O 1
ATOM 2485 N N . LYS A 1 313 ? -22.484 -5.830 42.196 1.00 92.19 313 LYS A N 1
ATOM 2486 C CA . LYS A 1 313 ? -22.080 -6.590 43.385 1.00 92.19 313 LYS A CA 1
ATOM 2487 C C . LYS A 1 313 ? -23.180 -7.511 43.899 1.00 92.19 313 LYS A C 1
ATOM 2489 O O . LYS A 1 313 ? -22.868 -8.570 44.427 1.00 92.19 313 LYS A O 1
ATOM 2494 N N . GLU A 1 314 ? -24.447 -7.144 43.730 1.00 93.94 314 GLU A N 1
ATOM 2495 C CA . GLU A 1 314 ? -25.568 -8.047 44.014 1.00 93.94 314 GLU A CA 1
ATOM 2496 C C . GLU A 1 314 ? -25.560 -9.264 43.078 1.00 93.94 314 GLU A C 1
ATOM 2498 O O . GLU A 1 314 ? -25.789 -10.383 43.531 1.00 93.94 314 GLU A O 1
ATOM 2503 N N . ILE A 1 315 ? -25.246 -9.066 41.790 1.00 89.50 315 ILE A N 1
ATOM 2504 C CA . ILE A 1 315 ? -25.151 -10.156 40.804 1.00 89.50 315 ILE A CA 1
ATOM 2505 C C . ILE A 1 315 ? -23.950 -11.067 41.092 1.00 89.50 315 ILE A C 1
ATOM 2507 O O . ILE A 1 315 ? -24.075 -12.291 41.069 1.00 89.50 315 ILE A O 1
ATOM 2511 N N . ASN A 1 316 ? -22.774 -10.487 41.340 1.00 88.75 316 ASN A N 1
ATOM 2512 C CA . ASN A 1 316 ? -21.566 -11.228 41.693 1.00 88.75 316 ASN A CA 1
ATOM 2513 C C . ASN A 1 316 ? -20.829 -10.508 42.837 1.00 88.75 316 ASN A C 1
ATOM 2515 O O . ASN A 1 316 ? -20.052 -9.588 42.579 1.00 88.75 316 ASN A O 1
ATOM 2519 N N . PRO A 1 317 ? -21.001 -10.950 44.097 1.00 90.75 317 PRO A N 1
ATOM 2520 C CA . PRO A 1 317 ? -20.350 -10.323 45.250 1.00 90.75 317 PRO A CA 1
ATOM 2521 C C . PRO A 1 317 ? -18.818 -10.360 45.211 1.00 90.75 317 PRO A C 1
ATOM 2523 O O . PRO A 1 317 ? -18.167 -9.535 45.850 1.00 90.75 317 PRO A O 1
ATOM 2526 N N . SER A 1 318 ? -18.242 -11.307 44.465 1.00 88.12 318 SER A N 1
ATOM 2527 C CA . SER A 1 318 ? -16.794 -11.467 44.285 1.00 88.12 318 SER A CA 1
ATOM 2528 C C . SER A 1 318 ? -16.237 -10.779 43.037 1.00 88.12 318 SER A C 1
ATOM 2530 O O . SER A 1 318 ? -15.055 -10.943 42.743 1.00 88.12 318 SER A O 1
ATOM 2532 N N . VAL A 1 319 ? -17.056 -10.022 42.298 1.00 89.62 319 VAL A N 1
ATOM 2533 C CA . VAL A 1 319 ? -16.614 -9.379 41.058 1.00 89.62 319 VAL A CA 1
ATOM 2534 C C . VAL A 1 319 ? -15.466 -8.404 41.317 1.00 89.62 319 VAL A C 1
ATOM 2536 O O . VAL A 1 319 ? -15.535 -7.517 42.172 1.00 89.62 319 VAL A O 1
ATOM 2539 N N . PHE A 1 320 ? -14.401 -8.547 40.537 1.00 90.56 320 PHE A N 1
ATOM 2540 C CA . PHE A 1 320 ? -13.308 -7.595 40.508 1.00 90.56 320 PHE A CA 1
ATOM 2541 C C . PHE A 1 320 ? -13.725 -6.365 39.697 1.00 90.56 320 PHE A C 1
ATOM 2543 O O . PHE A 1 320 ? -13.917 -6.434 38.483 1.00 90.56 320 PHE A O 1
ATOM 2550 N N . LEU A 1 321 ? -13.870 -5.224 40.365 1.00 91.94 321 LEU A N 1
ATOM 2551 C CA . LEU A 1 321 ? -14.218 -3.968 39.707 1.00 91.94 321 LEU A CA 1
ATOM 2552 C C . LEU A 1 321 ? -12.976 -3.114 39.478 1.00 91.94 321 LEU A C 1
ATOM 2554 O O . LEU A 1 321 ? -12.209 -2.843 40.408 1.00 91.94 321 LEU A O 1
ATOM 2558 N N . MET A 1 322 ? -12.842 -2.644 38.244 1.00 91.50 322 MET A N 1
ATOM 2559 C CA . MET A 1 322 ? -11.839 -1.674 37.820 1.00 91.50 322 MET A CA 1
ATOM 2560 C C . MET A 1 322 ? -12.533 -0.514 37.108 1.00 91.50 322 MET A C 1
ATOM 2562 O O . MET A 1 322 ? -13.615 -0.707 36.561 1.00 91.50 322 MET A O 1
ATOM 2566 N N . ALA A 1 323 ? -11.955 0.685 37.109 1.00 89.19 323 ALA A N 1
ATOM 2567 C CA . ALA A 1 323 ? -12.490 1.816 36.351 1.00 89.19 323 ALA A CA 1
ATOM 2568 C C . ALA A 1 323 ? -11.405 2.522 35.532 1.00 89.19 323 ALA A C 1
ATOM 2570 O O . ALA A 1 323 ? -10.313 2.783 36.038 1.00 89.19 323 ALA A O 1
ATOM 2571 N N . GLY A 1 324 ? -11.729 2.863 34.285 1.00 84.44 324 GLY A N 1
ATOM 2572 C CA . GLY A 1 324 ? -10.884 3.708 33.443 1.00 84.44 324 GLY A CA 1
ATOM 2573 C C . GLY A 1 324 ? -11.135 5.181 33.750 1.00 84.44 324 GLY A C 1
ATOM 2574 O O . GLY A 1 324 ? -12.235 5.674 33.499 1.00 84.44 324 GLY A O 1
ATOM 2575 N N . VAL A 1 325 ? -10.135 5.875 34.293 1.00 84.12 325 VAL A N 1
ATOM 2576 C CA . VAL A 1 325 ? -10.184 7.301 34.637 1.00 84.12 325 VAL A CA 1
ATOM 2577 C C . VAL A 1 325 ? -9.470 8.091 33.537 1.00 84.12 325 VAL A C 1
ATOM 2579 O O . VAL A 1 325 ? -8.245 7.986 33.411 1.00 84.12 325 VAL A O 1
ATOM 2582 N N . PRO A 1 326 ? -10.203 8.865 32.718 1.00 74.00 326 PRO A N 1
ATOM 2583 C CA . PRO A 1 326 ? -9.581 9.736 31.737 1.00 74.00 326 PRO A CA 1
ATOM 2584 C C . PRO A 1 326 ? -8.862 10.873 32.465 1.00 74.00 326 PRO A C 1
ATOM 2586 O O . PRO A 1 326 ? -9.446 11.541 33.315 1.00 74.00 326 PRO A O 1
ATOM 2589 N N . ALA A 1 327 ? -7.602 11.107 32.117 1.00 77.69 327 ALA A N 1
ATOM 2590 C CA . ALA A 1 327 ? -6.847 12.251 32.605 1.00 77.69 327 ALA A CA 1
ATOM 2591 C C . ALA A 1 327 ? -6.062 12.864 31.447 1.00 77.69 327 ALA A C 1
ATOM 2593 O O . ALA A 1 327 ? -5.371 12.152 30.715 1.00 77.69 327 ALA A O 1
ATOM 2594 N N . ASP A 1 328 ? -6.165 14.182 31.283 1.00 71.25 328 ASP A N 1
ATOM 2595 C CA . ASP A 1 328 ? -5.297 14.900 30.359 1.00 71.25 328 ASP A CA 1
ATOM 2596 C C . ASP A 1 328 ? -3.922 15.076 31.005 1.00 71.25 328 ASP A C 1
ATOM 2598 O O . ASP A 1 328 ? -3.731 15.892 31.907 1.00 71.25 328 ASP A O 1
ATOM 2602 N N . LEU A 1 329 ? -2.979 14.250 30.561 1.00 73.62 329 LEU A N 1
ATOM 2603 C CA . LEU A 1 329 ? -1.595 14.267 31.017 1.00 73.62 329 LEU A CA 1
ATOM 2604 C C . LEU A 1 329 ? -0.666 14.847 29.937 1.00 73.62 329 LEU A C 1
ATOM 2606 O O . LEU A 1 329 ? 0.481 14.422 29.820 1.00 73.62 329 LEU A O 1
ATOM 2610 N N . SER A 1 330 ? -1.157 15.769 29.099 1.00 66.31 330 SER A N 1
ATOM 2611 C CA . SER A 1 330 ? -0.353 16.362 28.024 1.00 66.31 330 SER A CA 1
ATOM 2612 C C . SER A 1 330 ? 0.540 17.522 28.470 1.00 66.31 330 SER A C 1
ATOM 2614 O O . SER A 1 330 ? 1.420 17.928 27.713 1.00 66.31 330 SER A O 1
ATOM 2616 N N . ALA A 1 331 ? 0.295 18.107 29.646 1.00 63.59 331 ALA A N 1
ATOM 2617 C CA . ALA A 1 331 ? 1.141 19.169 30.185 1.00 63.59 331 ALA A CA 1
ATOM 2618 C C . ALA A 1 331 ? 2.508 18.600 30.596 1.00 63.59 331 ALA A C 1
ATOM 2620 O O . ALA A 1 331 ? 2.564 17.553 31.229 1.00 63.59 331 ALA A O 1
ATOM 2621 N N . ASP A 1 332 ? 3.606 19.285 30.274 1.00 70.88 332 ASP A N 1
ATOM 2622 C CA . ASP A 1 332 ? 4.949 18.903 30.728 1.00 70.88 332 ASP A CA 1
ATOM 2623 C C . ASP A 1 332 ? 5.618 20.091 31.450 1.00 70.88 332 ASP A C 1
ATOM 2625 O O . ASP A 1 332 ? 5.745 21.159 30.839 1.00 70.88 332 ASP A O 1
ATOM 2629 N N . PRO A 1 333 ? 6.031 19.959 32.731 1.00 78.38 333 PRO A N 1
ATOM 2630 C CA . PRO A 1 333 ? 5.845 18.807 33.621 1.00 78.38 333 PRO A CA 1
ATOM 2631 C C . PRO A 1 333 ? 4.478 18.803 34.325 1.00 78.38 333 PRO A C 1
ATOM 2633 O O . PRO A 1 333 ? 3.942 19.854 34.675 1.00 78.38 333 PRO A O 1
ATOM 2636 N N . ILE A 1 334 ? 3.957 17.609 34.620 1.00 81.88 334 ILE A N 1
ATOM 2637 C CA . ILE A 1 334 ? 2.796 17.422 35.508 1.00 81.88 334 ILE A CA 1
ATOM 2638 C C . ILE A 1 334 ? 3.273 17.342 36.952 1.00 81.88 334 ILE A C 1
ATOM 2640 O O . ILE A 1 334 ? 4.076 16.471 37.294 1.00 81.88 334 ILE A O 1
ATOM 2644 N N . THR A 1 335 ? 2.748 18.202 37.822 1.00 88.12 335 THR A N 1
ATOM 2645 C CA . THR A 1 335 ? 3.016 18.111 39.263 1.00 88.12 335 THR A CA 1
ATOM 2646 C C . THR A 1 335 ? 2.095 17.090 39.949 1.00 88.12 335 THR A C 1
ATOM 2648 O O . THR A 1 335 ? 0.986 16.829 39.469 1.00 88.12 335 THR A O 1
ATOM 2651 N N . PRO A 1 336 ? 2.495 16.522 41.104 1.00 89.94 336 PRO A N 1
ATOM 2652 C CA . PRO A 1 336 ? 1.628 15.647 41.895 1.00 89.94 336 PRO A CA 1
ATOM 2653 C C . PRO A 1 336 ? 0.266 16.268 42.237 1.00 89.94 336 PRO A C 1
ATOM 2655 O O . PRO A 1 336 ? -0.749 15.576 42.206 1.00 89.94 336 PRO A O 1
ATOM 2658 N N . GLU A 1 337 ? 0.219 17.571 42.518 1.00 89.44 337 GLU A N 1
ATOM 2659 C CA . GLU A 1 337 ? -1.010 18.302 42.844 1.00 89.44 337 GLU A CA 1
ATOM 2660 C C . GLU A 1 337 ? -1.940 18.401 41.633 1.00 89.44 337 GLU A C 1
ATOM 2662 O O . GLU A 1 337 ? -3.149 18.211 41.769 1.00 89.44 337 GLU A O 1
ATOM 2667 N N . GLN A 1 338 ? -1.379 18.654 40.445 1.00 83.62 338 GLN A N 1
ATOM 2668 C CA . GLN A 1 338 ? -2.131 18.665 39.191 1.00 83.62 338 GLN A CA 1
ATOM 2669 C C . GLN A 1 338 ? -2.692 17.276 38.887 1.00 83.62 338 GLN A C 1
ATOM 2671 O O . GLN A 1 338 ? -3.888 17.142 38.640 1.00 83.62 338 GLN A O 1
ATOM 2676 N N . PHE A 1 339 ? -1.861 16.234 38.984 1.00 87.19 339 PHE A N 1
ATOM 2677 C CA . PHE A 1 339 ? -2.298 14.853 38.789 1.00 87.19 339 PHE A CA 1
ATOM 2678 C C . PHE A 1 339 ? -3.417 14.465 39.763 1.00 87.19 339 PHE A C 1
ATOM 2680 O O . PHE A 1 339 ? -4.451 13.942 39.350 1.00 87.19 339 PHE A O 1
ATOM 2687 N N . TYR A 1 340 ? -3.246 14.762 41.054 1.00 90.00 340 TYR A N 1
ATOM 2688 C CA . TYR A 1 340 ? -4.256 14.492 42.073 1.00 90.00 340 TYR A CA 1
ATOM 2689 C C . TYR A 1 340 ? -5.562 15.237 41.783 1.00 90.00 340 TYR A C 1
ATOM 2691 O O . TYR A 1 340 ? -6.630 14.632 41.842 1.00 90.00 340 TYR A O 1
ATOM 2699 N N . GLY A 1 341 ? -5.492 16.518 41.412 1.00 86.88 341 GLY A N 1
ATOM 2700 C CA . GLY A 1 341 ? -6.662 17.315 41.044 1.00 86.88 341 GLY A CA 1
ATOM 2701 C C . GLY A 1 341 ? -7.461 16.726 39.877 1.00 86.88 341 GLY A C 1
ATOM 2702 O O . GLY A 1 341 ? -8.688 16.787 39.903 1.00 86.88 341 GLY A O 1
ATOM 2703 N N . LEU A 1 342 ? -6.785 16.109 38.901 1.00 84.44 342 LEU A N 1
ATOM 2704 C CA . LEU A 1 342 ? -7.423 15.492 37.733 1.00 84.44 342 LEU A CA 1
ATOM 2705 C C . LEU A 1 342 ? -8.224 14.230 38.078 1.00 84.44 342 LEU A C 1
ATOM 2707 O O . LEU A 1 342 ? -9.286 14.015 37.505 1.00 84.44 342 LEU A O 1
ATOM 2711 N N . VAL A 1 343 ? -7.732 13.391 38.996 1.00 88.88 343 VAL A N 1
ATOM 2712 C CA . VAL A 1 343 ? -8.301 12.043 39.212 1.00 88.88 343 VAL A CA 1
ATOM 2713 C C . VAL A 1 343 ? -9.030 11.872 40.544 1.00 88.88 343 VAL A C 1
ATOM 2715 O O . VAL A 1 343 ? -9.855 10.967 40.687 1.00 88.88 343 VAL A O 1
ATOM 2718 N N . HIS A 1 344 ? -8.744 12.711 41.545 1.00 91.50 344 HIS A N 1
ATOM 2719 C CA . HIS A 1 344 ? -9.143 12.453 42.931 1.00 91.50 344 HIS A CA 1
ATOM 2720 C C . HIS A 1 344 ? -10.657 12.354 43.125 1.00 91.50 344 HIS A C 1
ATOM 2722 O O . HIS A 1 344 ? -11.111 11.491 43.873 1.00 91.50 344 HIS A O 1
ATOM 2728 N N . GLN A 1 345 ? -11.448 13.215 42.480 1.00 89.62 345 GLN A N 1
ATOM 2729 C CA . GLN A 1 345 ? -12.900 13.219 42.668 1.00 89.62 345 GLN A CA 1
ATOM 2730 C C . GLN A 1 345 ? -13.521 11.871 42.276 1.00 89.62 345 GLN A C 1
ATOM 2732 O O . GLN A 1 345 ? -14.308 11.297 43.037 1.00 89.62 345 GLN A O 1
ATOM 2737 N N . ASP A 1 346 ? -13.123 11.355 41.119 1.00 89.12 346 ASP A N 1
ATOM 2738 C CA . ASP A 1 346 ? -13.632 10.110 40.562 1.00 89.12 346 ASP A CA 1
ATOM 2739 C C . ASP A 1 346 ? -13.116 8.888 41.320 1.00 89.12 346 ASP A C 1
ATOM 2741 O O . ASP A 1 346 ? -13.907 8.033 41.737 1.00 89.12 346 ASP A O 1
ATOM 2745 N N . VAL A 1 347 ? -11.805 8.845 41.578 1.00 91.50 347 VAL A N 1
ATOM 2746 C CA . VAL A 1 347 ? -11.170 7.774 42.356 1.00 91.50 347 VAL A CA 1
ATOM 2747 C C . VAL A 1 347 ? -11.794 7.688 43.747 1.00 91.50 347 VAL A C 1
ATOM 2749 O O . VAL A 1 347 ? -12.207 6.607 44.167 1.00 91.50 347 VAL A O 1
ATOM 2752 N N . SER A 1 348 ? -11.947 8.810 44.454 1.00 92.00 348 SER A N 1
ATOM 2753 C CA . SER A 1 348 ? -12.528 8.833 45.801 1.00 92.00 348 SER A CA 1
ATOM 2754 C C . SER A 1 348 ? -13.990 8.403 45.830 1.00 92.00 348 SER A C 1
ATOM 2756 O O . SER A 1 348 ? -14.397 7.687 46.747 1.00 92.00 348 SER A O 1
ATOM 2758 N N . ARG A 1 349 ? -14.802 8.811 44.848 1.00 93.06 349 ARG A N 1
ATOM 2759 C CA . ARG A 1 349 ? -16.209 8.394 44.774 1.00 93.06 349 ARG A CA 1
ATOM 2760 C C . ARG A 1 349 ? -16.328 6.884 44.571 1.00 93.06 349 ARG A C 1
ATOM 2762 O O . ARG A 1 349 ? -17.038 6.219 45.322 1.00 93.06 349 ARG A O 1
ATOM 2769 N N . LEU A 1 350 ? -15.606 6.344 43.594 1.00 92.25 350 LEU A N 1
ATOM 2770 C CA . LEU A 1 350 ? -15.652 4.924 43.247 1.00 92.25 350 LEU A CA 1
ATOM 2771 C C . LEU A 1 350 ? -15.024 4.040 44.337 1.00 92.25 350 LEU A C 1
ATOM 2773 O O . LEU A 1 350 ? -15.548 2.965 44.638 1.00 92.25 350 LEU A O 1
ATOM 2777 N N . SER A 1 351 ? -13.984 4.532 45.015 1.00 92.00 351 SER A N 1
ATOM 2778 C CA . SER A 1 351 ? -13.355 3.847 46.153 1.00 92.00 351 SER A CA 1
ATOM 2779 C C . SER A 1 351 ? -14.318 3.672 47.327 1.00 92.00 351 SER A C 1
ATOM 2781 O O . SER A 1 351 ? -14.369 2.601 47.928 1.00 92.00 351 SER A O 1
ATOM 2783 N N . LYS A 1 352 ? -15.175 4.667 47.614 1.00 92.81 352 LYS A N 1
ATOM 2784 C CA . LYS A 1 352 ? -16.246 4.538 48.627 1.00 92.81 352 LYS A CA 1
ATOM 2785 C C . LYS A 1 352 ? -17.267 3.453 48.280 1.00 92.81 352 LYS A C 1
ATOM 2787 O O . LYS A 1 352 ? -17.919 2.919 49.172 1.00 92.81 352 LYS A O 1
ATOM 2792 N N . LYS A 1 353 ? -17.385 3.106 46.997 1.00 92.00 353 LYS A N 1
ATOM 2793 C CA . LYS A 1 353 ? -18.193 1.988 46.500 1.00 92.00 353 LYS A CA 1
ATOM 2794 C C . LYS A 1 353 ? -17.397 0.702 46.318 1.00 92.00 353 LYS A C 1
ATOM 2796 O O . LYS A 1 353 ? -17.930 -0.272 45.795 1.00 92.00 353 LYS A O 1
ATOM 2801 N N . GLY A 1 354 ? -16.159 0.647 46.807 1.00 88.00 354 GLY A N 1
ATOM 2802 C CA . GLY A 1 354 ? -15.307 -0.537 46.810 1.00 88.00 354 GLY A CA 1
ATOM 2803 C C . GLY A 1 354 ? -14.753 -0.915 45.438 1.00 88.00 354 GLY A C 1
ATOM 2804 O O . GLY A 1 354 ? -14.470 -2.090 45.222 1.00 88.00 354 GLY A O 1
ATOM 2805 N N . VAL A 1 355 ? -14.640 0.042 44.513 1.00 91.75 355 VAL A N 1
ATOM 2806 C CA . VAL A 1 355 ? -13.793 -0.087 43.320 1.00 91.75 355 VAL A CA 1
ATOM 2807 C C . VAL A 1 355 ? -12.386 0.326 43.731 1.00 91.75 355 VAL A C 1
ATOM 2809 O O . VAL A 1 355 ? -12.176 1.471 44.116 1.00 91.75 355 VAL A O 1
ATOM 2812 N N . MET A 1 356 ? -11.439 -0.607 43.694 1.00 87.94 356 MET A N 1
ATOM 2813 C CA . MET A 1 356 ? -10.093 -0.390 44.249 1.00 87.94 356 MET A CA 1
ATOM 2814 C C . MET A 1 356 ? -8.997 -0.319 43.183 1.00 87.94 356 MET A C 1
ATOM 2816 O O . MET A 1 356 ? -7.850 -0.027 43.509 1.00 87.94 356 MET A O 1
ATOM 2820 N N . HIS A 1 357 ? -9.335 -0.584 41.921 1.00 90.19 357 HIS A N 1
ATOM 2821 C CA . HIS A 1 357 ? -8.384 -0.626 40.816 1.00 90.19 357 HIS A CA 1
ATOM 2822 C C . HIS A 1 357 ? -8.786 0.391 39.753 1.00 90.19 357 HIS A C 1
ATOM 2824 O O . HIS A 1 357 ? -9.953 0.470 39.365 1.00 90.19 357 HIS A O 1
ATOM 2830 N N . PHE A 1 358 ? -7.813 1.165 39.282 1.00 88.88 358 PHE A N 1
ATOM 2831 C CA . PHE A 1 358 ? -8.038 2.267 38.356 1.00 88.88 358 PHE A CA 1
ATOM 2832 C C . PHE A 1 358 ? -6.995 2.227 37.245 1.00 88.88 358 PHE A C 1
ATOM 2834 O O . PHE A 1 358 ? -5.801 2.109 37.517 1.00 88.88 358 PHE A O 1
ATOM 2841 N N . GLU A 1 359 ? -7.446 2.328 35.999 1.00 85.31 359 GLU A N 1
ATOM 2842 C CA . GLU A 1 359 ? -6.579 2.591 34.854 1.00 85.31 359 GLU A CA 1
ATOM 2843 C C . GLU A 1 359 ? -6.618 4.089 34.580 1.00 85.31 359 GLU A C 1
ATOM 2845 O O . GLU A 1 359 ? -7.666 4.617 34.222 1.00 85.31 359 GLU A O 1
ATOM 2850 N N . ILE A 1 360 ? -5.501 4.786 34.778 1.00 84.69 360 ILE A N 1
ATOM 2851 C CA . ILE A 1 360 ? -5.411 6.223 34.509 1.00 84.69 360 ILE A CA 1
ATOM 2852 C C . ILE A 1 360 ? -4.748 6.380 33.148 1.00 84.69 360 ILE A C 1
ATOM 2854 O O . ILE A 1 360 ? -3.574 6.044 32.987 1.00 84.69 360 ILE A O 1
ATOM 2858 N N . GLY A 1 361 ? -5.509 6.842 32.160 1.00 70.44 361 GLY A N 1
ATOM 2859 C CA . GLY A 1 361 ? -5.065 6.880 30.772 1.00 70.44 361 GLY A CA 1
ATOM 2860 C C . GLY A 1 361 ? -5.342 8.217 30.098 1.00 70.44 361 GLY A C 1
ATOM 2861 O O . GLY A 1 361 ? -6.364 8.854 30.341 1.00 70.44 361 GLY A O 1
ATOM 2862 N N . THR A 1 362 ? -4.449 8.594 29.183 1.00 60.09 362 THR A N 1
ATOM 2863 C CA . THR A 1 362 ? -4.571 9.765 28.296 1.00 60.09 362 THR A CA 1
ATOM 2864 C C . THR A 1 362 ? -5.374 9.479 27.028 1.00 60.09 362 THR A C 1
ATOM 2866 O O . THR A 1 362 ? -5.393 10.294 26.110 1.00 60.09 362 THR A O 1
ATOM 2869 N N . ASN A 1 363 ? -5.977 8.289 26.925 1.00 50.03 363 ASN A N 1
ATOM 2870 C CA . ASN A 1 363 ? -6.385 7.717 25.649 1.00 50.03 363 ASN A CA 1
ATOM 2871 C C . ASN A 1 363 ? -7.491 8.566 24.979 1.00 50.03 363 ASN A C 1
ATOM 2873 O O . ASN A 1 363 ? -8.622 8.588 25.475 1.00 50.03 363 ASN A O 1
ATOM 2877 N N . PRO A 1 364 ? -7.215 9.220 23.831 1.00 44.25 364 PRO A N 1
ATOM 2878 C CA . PRO A 1 364 ? -8.196 10.046 23.124 1.00 44.25 364 PRO A CA 1
ATOM 2879 C C . PRO A 1 364 ? -9.361 9.223 22.548 1.00 44.25 364 PRO A C 1
ATOM 2881 O O . PRO A 1 364 ? -10.410 9.769 22.224 1.00 44.25 364 PRO A O 1
ATOM 2884 N N . ASN A 1 365 ? -9.228 7.892 22.491 1.00 40.06 365 ASN A N 1
ATOM 2885 C CA . ASN A 1 365 ? -10.256 6.979 21.978 1.00 40.06 365 ASN A CA 1
ATOM 2886 C C . ASN A 1 365 ? -11.516 6.866 22.861 1.00 40.06 365 ASN A C 1
ATOM 2888 O O . ASN A 1 365 ? -12.470 6.193 22.475 1.00 40.06 365 ASN A O 1
ATOM 2892 N N . VAL A 1 366 ? -11.538 7.515 24.031 1.00 42.09 366 VAL A N 1
ATOM 2893 C CA . VAL A 1 366 ? -12.727 7.632 24.899 1.00 42.09 366 VAL A CA 1
ATOM 2894 C C . VAL A 1 366 ? -13.115 9.103 25.105 1.00 42.09 366 VAL A C 1
ATOM 2896 O O . VAL A 1 366 ? -13.735 9.452 26.109 1.00 42.09 366 VAL A O 1
ATOM 2899 N N . GLN A 1 367 ? -12.760 9.993 24.170 1.00 34.81 367 GLN A N 1
ATOM 2900 C CA . GLN A 1 367 ? -13.288 11.355 24.181 1.00 34.81 367 GLN A CA 1
ATOM 2901 C C . GLN A 1 367 ? -14.794 11.321 23.895 1.00 34.81 367 GLN A C 1
ATOM 2903 O O . GLN A 1 367 ? -15.254 11.196 22.763 1.00 34.81 367 GLN A O 1
ATOM 2908 N N . GLN A 1 368 ? -15.567 11.390 24.977 1.00 41.28 368 GLN A N 1
ATOM 2909 C CA . GLN A 1 368 ? -16.972 11.757 24.955 1.00 41.28 368 GLN A CA 1
ATOM 2910 C C . GLN A 1 368 ? -17.081 13.240 24.621 1.00 41.28 368 GLN A C 1
ATOM 2912 O O . GLN A 1 368 ? -16.724 14.030 25.483 1.00 41.28 368 GLN A O 1
ATOM 2917 N N . TYR A 1 369 ? -17.649 13.591 23.468 1.00 34.97 369 TYR A N 1
ATOM 2918 C CA . TYR A 1 369 ? -18.518 14.766 23.317 1.00 34.97 369 TYR A CA 1
ATOM 2919 C C . TYR A 1 369 ? -19.544 14.450 22.201 1.00 34.97 369 TYR A C 1
ATOM 2921 O O . TYR A 1 369 ? -19.149 13.980 21.138 1.00 34.97 369 TYR A O 1
ATOM 2929 N N . GLY A 1 370 ? -20.864 14.596 22.374 1.00 32.44 370 GLY A N 1
ATOM 2930 C CA . GLY A 1 370 ? -21.634 15.247 23.448 1.00 32.44 370 GLY A CA 1
ATOM 2931 C C . GLY A 1 370 ? -22.771 14.416 24.032 1.00 32.44 370 GLY A C 1
ATOM 2932 O O . GLY A 1 370 ? -23.098 13.343 23.474 1.00 32.44 370 GLY A O 1
#

Secondary structure (DSSP, 8-state):
--EEEEE--STTHHHHHHHTHHHHHHH--EEES-HHHHHHTTTTSEEEEEE--TTSSTTTSSHHHHHHHHSTTPEEEEE--SSHHHHHHHHHHHHHTT-TTSGGGSSS-B---BS---EEE-TT--HHHHGGGT-SS-SSEEEE--TT-EEE-SSSEEEEEEE--SSSSTT-EEEEEE-GGGEEEEEEEEEEESS-TT-EE-TT-EEEEEB--SS-SSSEEEEEEEETTTTTTTS-SSSTTEE-GGGTB-PPPP------------SS----EEE-STTS---HHHHHHHHHH--SEEEEETT--HHHHHHHHHH-TT-EEEEEEE----SSSPPHHHHHHHHHHHHHHHHHTT--EEEEE--GGG----

Foldseek 3Di:
DFAEEEAEFPPPRVLLVVLCPVLCVQPVHHYDNDLVCQLPVVPQRHEYEYEQEQCSPVVQGRSVVSCCVPPNNRHYQYDHDHGSNSSSVVSVVCSVVLQSRVLVVPPAFWEDFFPALDWPAFPQPDCVVCVVVVWSHQLFIWADHAFFGFTWGGAWFFWADFDAALEPDQQGTKTKTADPQQKIKIKGQFPDFPDDHGDTDGGGHGGTTWFRGHNGPTTTITMWMFGPCCCVVVVDVTPPRTDGNVSRYSRHDDPPPPPPPPPCPDPDDDQFEDEPPQLDEDDPVVLVVCLVVVGQEYEHELPYDLVVLVSSCVSPVNRQYEYEQAFQCPDPPDDPVNVCVRGVVSQVVVVVSVNNHYHYDNDCRNDDDD

Radius of gyration: 26.93 Å; chains: 1; bounding box: 58×46×78 Å

Sequence (370 aa):
MEHQIILLPRKGYWDWVRASREYVMHYGPNLTQDPGTASRYMAPAQVITFPVLPGAYPEEGDIEDWFQQNHPGIRLDPIAVGLPEEFQAELDLRVAQADRYGQKRRPFYLLWPTDYSVVTQKFGVNPHIYSRFGMPGHEGIDIRALNNSNIYCCADGEVYLVHTNPKSHAYGVHIRIRHKDGYKTVYAHLAQPLVKLNQVVTAGQVIGKADSTGASTGSHLHLTLKRDGATERGETSYPKDVLDPTAFLVWPERSQKSLTRIHLTHEKKFLAGVHVRAGGLLTEGDFALVSALHPDAIMLNVKEKDKTIDRLKEINPSVFLMAGVPADLSADPITPEQFYGLVHQDVSRLSKKGVMHFEIGTNPNVQQYG